Protein AF-F9USI5-F1 (afdb_monomer_lite)

Organism: Lactiplantibacillus plantarum (strain ATCC BAA-793 / NCIMB 8826 / WCFS1) (NCBI:txid220668)

Secondary structure (DSSP, 8-state):
--------------------------------------------SPPPPEETTEEEEE---S-S-SS----SSEEEEEE---------PPPSSS-------TTSTT---BTTB--EEEEE-SSS---EEEEE-PPPPB-TTS-B-TT-EEEEPPPPEEESSSS---EEE--EEEE-S-----EEEEEE-TT---EEEEE-

Structure (mmCIF, N/CA/C/O backbone):
data_AF-F9USI5-F1
#
_entry.id   AF-F9USI5-F1
#
loop_
_atom_site.group_PDB
_atom_site.id
_atom_site.type_symbol
_atom_site.label_atom_id
_atom_site.label_alt_id
_atom_site.label_comp_id
_atom_site.label_asym_id
_atom_site.label_entity_id
_atom_site.label_seq_id
_atom_site.pdbx_PDB_ins_code
_atom_site.Cartn_x
_atom_site.Cartn_y
_atom_site.Cartn_z
_atom_site.occupancy
_atom_site.B_iso_or_equiv
_atom_site.auth_seq_id
_atom_site.auth_comp_id
_atom_site.auth_asym_id
_atom_site.auth_atom_id
_atom_site.pdbx_PDB_model_num
ATOM 1 N N . MET A 1 1 ? 17.186 43.233 -92.267 1.00 34.62 1 MET A N 1
ATOM 2 C CA . MET A 1 1 ? 16.646 43.136 -93.642 1.00 34.62 1 MET A CA 1
ATOM 3 C C . MET A 1 1 ? 16.382 41.671 -93.957 1.00 34.62 1 MET A C 1
ATOM 5 O O . MET A 1 1 ? 17.350 40.937 -93.886 1.00 34.62 1 MET A O 1
ATOM 9 N N . LYS A 1 2 ? 15.120 41.330 -94.305 1.00 33.62 2 LYS A N 1
ATOM 10 C CA . LYS A 1 2 ? 14.626 40.151 -95.072 1.00 33.62 2 LYS A CA 1
ATOM 11 C C . LYS A 1 2 ? 15.012 38.738 -94.572 1.00 33.62 2 LYS A C 1
ATOM 13 O O . LYS A 1 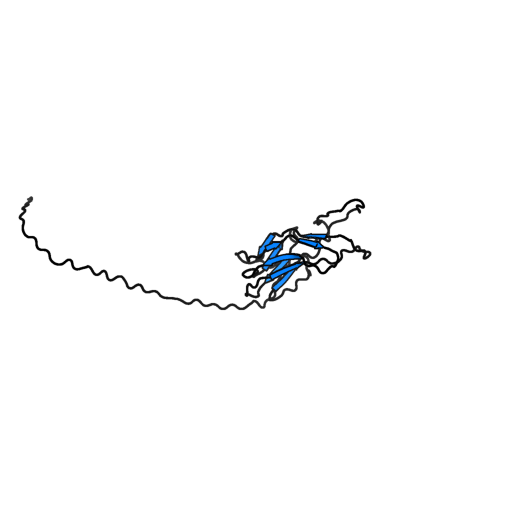2 ? 16.153 38.501 -94.235 1.00 33.62 2 LYS A O 1
ATOM 18 N N . SER A 1 3 ? 14.181 37.698 -94.580 1.00 32.19 3 SER A N 1
ATOM 19 C CA . SER A 1 3 ? 12.755 37.474 -94.857 1.00 32.19 3 SER A CA 1
ATOM 20 C C . SER A 1 3 ? 12.509 35.958 -94.733 1.00 32.19 3 SER A C 1
ATOM 22 O O . SER A 1 3 ? 13.324 35.190 -95.222 1.00 32.19 3 SER A O 1
ATOM 24 N N . MET A 1 4 ? 11.378 35.585 -94.130 1.00 35.41 4 MET A N 1
ATOM 25 C CA . MET A 1 4 ? 10.443 34.496 -94.482 1.00 35.41 4 MET A CA 1
ATOM 26 C C . MET A 1 4 ? 10.918 33.098 -94.953 1.00 35.41 4 MET A C 1
ATOM 28 O O . MET A 1 4 ? 11.565 32.952 -95.980 1.00 35.41 4 MET A O 1
ATOM 32 N N . LEU A 1 5 ? 10.383 32.099 -94.230 1.00 42.34 5 LEU A N 1
ATOM 33 C CA . LEU A 1 5 ? 9.622 30.907 -94.666 1.00 42.34 5 LEU A CA 1
ATOM 34 C C . LEU A 1 5 ? 10.094 30.055 -95.862 1.00 42.34 5 LEU A C 1
ATOM 36 O O . LEU A 1 5 ? 10.169 30.516 -96.994 1.00 42.34 5 LEU A O 1
ATOM 40 N N . GLY A 1 6 ? 10.122 28.738 -95.628 1.00 36.31 6 GLY A N 1
ATOM 41 C CA . GLY A 1 6 ? 9.972 27.716 -96.666 1.00 36.31 6 GLY A CA 1
ATOM 42 C C . GLY A 1 6 ? 9.696 26.334 -96.067 1.00 36.31 6 GLY A C 1
ATOM 43 O O . GLY A 1 6 ? 10.607 25.691 -95.561 1.00 36.31 6 GLY A O 1
ATOM 44 N N . HIS A 1 7 ? 8.436 25.891 -96.108 1.00 44.31 7 HIS A N 1
ATOM 45 C CA . HIS A 1 7 ? 8.031 24.502 -95.861 1.00 44.31 7 HIS A CA 1
ATOM 46 C C . HIS A 1 7 ? 8.253 23.685 -97.140 1.00 44.31 7 HIS A C 1
ATOM 48 O O . HIS A 1 7 ? 7.848 24.160 -98.200 1.00 44.31 7 HIS A O 1
ATOM 54 N N . LEU A 1 8 ? 8.752 22.445 -97.054 1.00 36.50 8 LEU A N 1
ATOM 55 C CA . LEU A 1 8 ? 8.296 21.390 -97.966 1.00 36.50 8 LEU A CA 1
ATOM 56 C C . LEU A 1 8 ? 8.497 19.982 -97.393 1.00 36.50 8 LEU A C 1
ATOM 58 O O . LEU A 1 8 ? 9.581 19.581 -96.981 1.00 36.50 8 LEU A O 1
ATOM 62 N N . LEU A 1 9 ? 7.379 19.270 -97.403 1.00 37.66 9 LEU A N 1
ATOM 63 C CA . LEU A 1 9 ? 7.130 17.871 -97.102 1.00 37.66 9 LEU A CA 1
ATOM 64 C C . LEU A 1 9 ? 7.663 16.978 -98.238 1.00 37.66 9 LEU A C 1
ATOM 66 O O . LEU A 1 9 ? 7.320 17.224 -99.392 1.00 37.66 9 LEU A O 1
ATOM 70 N N . MET A 1 10 ? 8.388 15.895 -97.936 1.00 38.91 10 MET A N 1
ATOM 71 C CA . MET A 1 10 ? 8.369 14.704 -98.796 1.00 38.91 10 MET A CA 1
ATOM 72 C C . MET A 1 10 ? 8.685 13.429 -98.004 1.00 38.91 10 MET A C 1
ATOM 74 O O . MET A 1 10 ? 9.600 13.380 -97.189 1.00 38.91 10 MET A O 1
ATOM 78 N N . ALA A 1 11 ? 7.834 12.432 -98.220 1.00 43.50 11 ALA A N 1
ATOM 79 C CA . ALA A 1 11 ? 7.718 11.184 -97.486 1.00 43.50 11 ALA A CA 1
ATOM 80 C C . ALA A 1 11 ? 8.726 10.111 -97.932 1.00 43.50 11 ALA A C 1
ATOM 82 O O . ALA A 1 11 ? 9.149 10.097 -99.085 1.00 43.50 11 ALA A O 1
ATOM 83 N N . GLY A 1 12 ? 8.966 9.131 -97.052 1.00 39.25 12 GLY A N 1
ATOM 84 C CA . GLY A 1 12 ? 9.282 7.762 -97.471 1.00 39.25 12 GLY A CA 1
ATOM 85 C C . GLY A 1 12 ? 10.363 7.053 -96.660 1.00 39.25 12 GLY A C 1
ATOM 86 O O . GLY A 1 12 ? 11.543 7.234 -96.921 1.00 39.25 12 GLY A O 1
ATOM 87 N N . THR A 1 13 ? 9.952 6.179 -95.736 1.00 42.62 13 THR A N 1
ATOM 88 C CA . THR A 1 13 ? 10.194 4.714 -95.730 1.00 42.62 13 THR A CA 1
ATOM 89 C C . THR A 1 13 ? 10.198 4.144 -94.307 1.00 42.62 13 THR A C 1
ATOM 91 O O . THR A 1 13 ? 10.878 4.612 -93.402 1.00 42.62 13 THR A O 1
ATOM 94 N N . LEU A 1 14 ? 9.356 3.129 -94.133 1.00 51.47 14 LEU A N 1
ATOM 95 C CA . LEU A 1 14 ? 9.155 2.308 -92.948 1.00 51.47 14 LEU A CA 1
ATOM 96 C C . LEU A 1 14 ? 10.248 1.232 -92.893 1.00 51.47 14 LEU A C 1
ATOM 98 O O . LEU A 1 14 ? 10.352 0.479 -93.855 1.00 51.47 14 LEU A O 1
ATOM 102 N N . LEU A 1 15 ? 10.984 1.096 -91.783 1.00 41.09 15 LEU A N 1
ATOM 103 C CA . LEU A 1 15 ? 11.645 -0.162 -91.406 1.00 41.09 15 LEU A CA 1
ATOM 104 C C . LEU A 1 15 ? 11.859 -0.243 -89.884 1.00 41.09 15 LEU A C 1
ATOM 106 O O . LEU A 1 15 ? 12.638 0.499 -89.292 1.00 41.09 15 LEU A O 1
ATOM 110 N N . LEU A 1 16 ? 11.125 -1.178 -89.278 1.00 52.78 16 LEU A N 1
ATOM 111 C CA . LEU A 1 16 ? 11.317 -1.720 -87.935 1.00 52.78 16 LEU A CA 1
ATOM 112 C C . LEU A 1 16 ? 12.740 -2.277 -87.781 1.00 52.78 16 LEU A C 1
ATOM 114 O O . LEU A 1 16 ? 13.091 -3.204 -88.505 1.00 52.78 16 LEU A O 1
ATOM 118 N N . ALA A 1 17 ? 13.494 -1.818 -86.780 1.00 42.56 17 ALA A N 1
ATOM 119 C CA . ALA A 1 17 ? 14.473 -2.649 -86.075 1.00 42.56 17 ALA A CA 1
ATOM 120 C C . ALA A 1 17 ? 14.963 -1.959 -84.794 1.00 42.56 17 ALA A C 1
ATOM 122 O O . ALA A 1 17 ? 15.550 -0.883 -84.843 1.00 42.56 17 ALA A O 1
ATOM 123 N N . GLY A 1 18 ? 14.779 -2.636 -83.658 1.00 44.41 18 GLY A N 1
ATOM 124 C CA . GLY A 1 18 ? 15.597 -2.422 -82.466 1.00 44.41 18 GLY A CA 1
ATOM 125 C C . GLY A 1 18 ? 15.001 -1.515 -81.397 1.00 44.41 18 GLY A C 1
ATOM 126 O O . GLY A 1 18 ? 15.583 -0.488 -81.068 1.00 44.41 18 GLY A O 1
ATOM 127 N N . SER A 1 19 ? 13.902 -1.931 -80.763 1.00 46.62 19 SER A N 1
ATOM 128 C CA . SER A 1 19 ? 13.676 -1.553 -79.367 1.00 46.62 19 SER A CA 1
ATOM 129 C C . SER A 1 19 ? 14.787 -2.195 -78.530 1.00 46.62 19 SER A C 1
ATOM 131 O O . SER A 1 19 ? 14.679 -3.360 -78.141 1.00 46.62 19 SER A O 1
ATOM 133 N N . THR A 1 20 ? 15.891 -1.488 -78.294 1.00 50.66 20 THR A N 1
ATOM 134 C CA . THR A 1 20 ? 16.809 -1.898 -77.233 1.00 50.66 20 THR A CA 1
ATOM 135 C C . THR A 1 20 ? 16.046 -1.752 -75.916 1.00 50.66 20 THR A C 1
ATOM 137 O O . THR A 1 20 ? 15.510 -0.674 -75.642 1.00 50.66 20 THR A O 1
ATOM 140 N N . PRO A 1 21 ? 15.914 -2.809 -75.096 1.00 56.03 21 PRO A N 1
ATOM 141 C CA . PRO A 1 21 ? 15.398 -2.611 -73.757 1.00 56.03 21 PRO A CA 1
ATOM 142 C C . PRO A 1 21 ? 16.384 -1.686 -73.043 1.00 56.03 21 PRO A C 1
ATOM 144 O O . PRO A 1 21 ? 17.573 -1.992 -72.942 1.00 56.03 21 PRO A O 1
ATOM 147 N N . ILE A 1 22 ? 15.901 -0.539 -72.566 1.00 55.81 22 ILE A N 1
ATOM 148 C CA . ILE A 1 22 ? 16.617 0.225 -71.549 1.00 55.81 22 ILE A CA 1
ATOM 149 C C . ILE A 1 22 ? 16.668 -0.704 -70.338 1.00 55.81 22 ILE A C 1
ATOM 151 O O . ILE A 1 22 ? 15.675 -0.871 -69.631 1.00 55.81 22 ILE A O 1
ATOM 155 N N . VAL A 1 23 ? 17.803 -1.369 -70.132 1.00 57.94 23 VAL A N 1
ATOM 156 C CA . VAL A 1 23 ? 18.069 -2.075 -68.883 1.00 57.94 23 VAL A CA 1
ATOM 157 C C . VAL A 1 23 ? 18.266 -0.987 -67.836 1.00 57.94 23 VAL A C 1
ATOM 159 O O . VAL A 1 23 ? 19.353 -0.433 -67.681 1.00 57.94 23 VAL A O 1
ATOM 162 N N . ALA A 1 24 ? 17.183 -0.623 -67.154 1.00 56.47 24 ALA A N 1
ATOM 163 C CA . ALA A 1 24 ? 17.278 0.080 -65.892 1.00 56.47 24 ALA A CA 1
ATOM 164 C C . ALA A 1 24 ? 18.001 -0.868 -64.927 1.00 56.47 24 ALA A C 1
ATOM 166 O O . ALA A 1 24 ? 17.414 -1.829 -64.435 1.00 56.47 24 ALA A O 1
ATOM 167 N N . ASN A 1 25 ? 19.297 -0.643 -64.706 1.00 59.53 25 ASN A N 1
ATOM 168 C CA . ASN A 1 25 ? 19.999 -1.267 -63.593 1.00 59.53 25 ASN A CA 1
ATOM 169 C C . ASN A 1 25 ? 19.352 -0.704 -62.327 1.00 59.53 25 ASN A C 1
ATOM 171 O O . ASN A 1 25 ? 19.609 0.442 -61.957 1.00 59.53 25 ASN A O 1
ATOM 175 N N . ALA A 1 26 ? 18.439 -1.464 -61.722 1.00 60.41 26 ALA A N 1
ATOM 176 C CA . ALA A 1 26 ? 17.923 -1.137 -60.405 1.00 60.41 26 ALA A CA 1
ATOM 177 C C . ALA A 1 26 ? 19.129 -0.963 -59.473 1.00 60.41 26 ALA A C 1
ATOM 179 O O . ALA A 1 26 ? 20.005 -1.829 -59.432 1.00 60.41 26 ALA A O 1
ATOM 180 N N . ALA A 1 27 ? 19.199 0.180 -58.785 1.00 64.38 27 ALA A N 1
ATOM 181 C CA . ALA A 1 27 ? 20.202 0.416 -57.759 1.00 64.38 27 ALA A CA 1
ATOM 182 C C . ALA A 1 27 ? 20.180 -0.772 -56.788 1.00 64.38 27 ALA A C 1
ATOM 184 O O . ALA A 1 27 ? 19.118 -1.166 -56.309 1.00 64.38 27 ALA A O 1
ATOM 185 N N . GLU A 1 28 ? 21.340 -1.386 -56.572 1.00 70.25 28 GLU A N 1
ATOM 186 C CA . GLU A 1 28 ? 21.482 -2.549 -55.705 1.00 70.25 28 GLU A CA 1
ATOM 187 C C . GLU A 1 28 ? 20.932 -2.199 -54.311 1.00 70.25 28 GLU A C 1
ATOM 189 O O . GLU A 1 28 ? 21.456 -1.315 -53.631 1.00 70.25 28 GLU A O 1
ATOM 194 N N . ASN A 1 29 ? 19.844 -2.853 -53.891 1.00 71.06 29 ASN A N 1
ATOM 195 C CA . ASN A 1 29 ? 19.296 -2.654 -52.553 1.00 71.06 29 ASN A CA 1
ATOM 196 C C . ASN A 1 29 ? 20.262 -3.275 -51.543 1.00 71.06 29 ASN A C 1
ATOM 198 O O . ASN A 1 29 ? 20.338 -4.496 -51.410 1.00 71.06 29 ASN A O 1
ATOM 202 N N . ARG A 1 30 ? 21.005 -2.429 -50.827 1.00 78.44 30 ARG A N 1
ATOM 203 C CA . ARG A 1 30 ? 21.897 -2.846 -49.743 1.00 78.44 30 ARG A CA 1
ATOM 204 C C . ARG A 1 30 ? 21.196 -2.610 -48.413 1.00 78.44 30 ARG A C 1
ATOM 206 O O . ARG A 1 30 ? 20.855 -1.478 -48.085 1.00 78.44 30 ARG A O 1
ATOM 213 N N . SER A 1 31 ? 21.004 -3.673 -47.643 1.00 80.50 31 SER A N 1
ATOM 214 C CA . SER A 1 31 ? 20.592 -3.590 -46.243 1.00 80.50 31 SER A CA 1
ATOM 215 C C . SER A 1 31 ? 21.793 -3.839 -45.335 1.00 80.50 31 SER A C 1
ATOM 217 O O . SER A 1 31 ? 22.639 -4.681 -45.633 1.00 80.50 31 SER A O 1
ATOM 219 N N . GLY A 1 32 ? 21.854 -3.119 -44.220 1.00 83.94 32 GLY A N 1
ATOM 220 C CA . GLY A 1 32 ? 22.763 -3.395 -43.112 1.00 83.94 32 GLY A CA 1
ATOM 221 C C . GLY A 1 32 ? 21.959 -3.578 -41.831 1.00 83.94 32 GLY A C 1
ATOM 222 O O . GLY A 1 32 ? 20.904 -2.966 -41.672 1.00 83.94 32 GLY A O 1
ATOM 223 N N . ASN A 1 33 ? 22.461 -4.411 -40.925 1.00 85.12 33 ASN A N 1
ATOM 224 C CA . ASN A 1 33 ? 21.908 -4.586 -39.589 1.00 85.12 33 ASN A CA 1
ATOM 225 C C . ASN A 1 33 ? 22.909 -4.036 -38.574 1.00 85.12 33 ASN A C 1
ATOM 227 O O . ASN A 1 33 ? 24.108 -4.287 -38.683 1.00 85.12 33 ASN A O 1
ATOM 231 N N . THR A 1 34 ? 22.400 -3.310 -37.585 1.00 88.44 34 THR A N 1
ATOM 232 C CA . THR A 1 34 ? 23.169 -2.880 -36.419 1.00 88.44 34 THR A CA 1
ATOM 233 C C . THR A 1 34 ? 22.597 -3.589 -35.207 1.00 88.44 34 THR A C 1
ATOM 235 O O . THR A 1 34 ? 21.419 -3.420 -34.895 1.00 88.44 34 THR A O 1
ATOM 238 N N . ASP A 1 35 ? 23.432 -4.355 -34.515 1.00 91.81 35 ASP A N 1
ATOM 239 C CA . ASP A 1 35 ? 23.057 -4.957 -33.242 1.00 91.81 35 ASP A CA 1
ATOM 240 C C . ASP A 1 35 ? 23.215 -3.922 -32.128 1.00 91.81 35 ASP A C 1
ATOM 242 O O . ASP A 1 35 ? 24.303 -3.387 -31.908 1.00 91.81 35 ASP A O 1
ATOM 246 N N . ILE A 1 36 ? 22.135 -3.666 -31.394 1.00 87.06 36 ILE A N 1
ATOM 247 C CA . ILE A 1 36 ? 22.168 -2.869 -30.167 1.00 87.06 36 ILE A CA 1
ATOM 248 C C . ILE A 1 36 ? 22.085 -3.844 -28.997 1.00 87.06 36 ILE A C 1
ATOM 250 O O . ILE A 1 36 ? 21.150 -4.640 -28.912 1.00 87.06 36 ILE A O 1
ATOM 254 N N . LYS A 1 37 ? 23.073 -3.796 -28.102 1.00 94.56 37 LYS A N 1
ATOM 255 C CA . LYS A 1 37 ? 23.127 -4.635 -26.901 1.00 94.56 37 LYS A CA 1
ATOM 256 C C . LYS A 1 37 ? 23.299 -3.755 -25.674 1.00 94.56 37 LYS A C 1
ATOM 258 O O . LYS A 1 37 ? 24.146 -2.867 -25.666 1.00 94.56 37 LYS A O 1
ATOM 263 N N . ALA A 1 38 ? 22.507 -4.038 -24.650 1.00 91.19 38 ALA A N 1
ATOM 264 C CA . ALA A 1 38 ? 22.639 -3.472 -23.319 1.00 91.19 38 ALA A CA 1
ATOM 265 C C . ALA A 1 38 ? 22.393 -4.585 -22.296 1.00 91.19 38 ALA A C 1
ATOM 267 O O . ALA A 1 38 ? 21.583 -5.482 -22.537 1.00 91.19 38 ALA A O 1
ATOM 268 N N . GLU A 1 39 ? 23.102 -4.523 -21.176 1.00 93.00 39 GLU A N 1
ATOM 269 C CA . GLU A 1 39 ? 22.937 -5.427 -20.043 1.00 93.00 39 GLU A CA 1
ATOM 270 C C . GLU A 1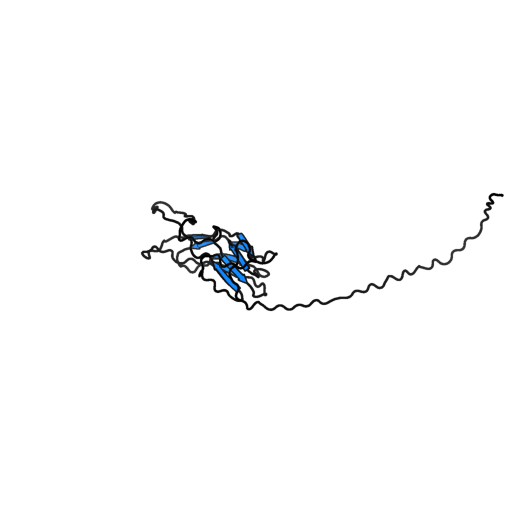 39 ? 22.589 -4.596 -18.812 1.00 93.00 39 GLU A C 1
ATOM 272 O O . GLU A 1 39 ? 23.173 -3.536 -18.582 1.00 93.00 39 GLU A O 1
ATOM 277 N N . PHE A 1 40 ? 21.619 -5.077 -18.042 1.00 86.94 40 PHE A N 1
ATOM 278 C CA . PHE A 1 40 ? 21.134 -4.416 -16.840 1.00 86.94 40 PHE A CA 1
ATOM 279 C C . PHE A 1 40 ? 21.212 -5.395 -15.677 1.00 86.94 40 PHE A C 1
ATOM 281 O O . PHE A 1 40 ? 20.811 -6.553 -15.797 1.00 86.94 40 PHE A O 1
ATOM 288 N N . THR A 1 41 ? 21.703 -4.919 -14.541 1.00 87.75 41 THR A N 1
ATOM 289 C CA . THR A 1 41 ? 21.674 -5.641 -13.270 1.00 87.75 41 THR A CA 1
ATOM 290 C C . THR A 1 41 ? 20.629 -5.015 -12.354 1.00 87.75 41 THR A C 1
ATOM 292 O O . THR A 1 41 ? 20.270 -3.845 -12.504 1.00 87.75 41 THR A O 1
ATOM 295 N N . LYS A 1 42 ? 20.113 -5.799 -11.403 1.00 83.62 42 LYS A N 1
ATOM 296 C CA . LYS A 1 42 ? 19.177 -5.277 -10.405 1.00 83.62 42 LYS A CA 1
ATOM 297 C C . LYS A 1 42 ? 19.830 -4.207 -9.528 1.00 83.62 42 LYS A C 1
ATOM 299 O O . LYS A 1 42 ? 21.045 -4.226 -9.314 1.00 83.62 42 LYS A O 1
ATOM 304 N N . SER A 1 43 ? 19.008 -3.325 -8.966 1.00 78.94 43 SER A N 1
ATOM 305 C CA . SER A 1 43 ? 19.473 -2.368 -7.962 1.00 78.94 43 SER A CA 1
ATOM 306 C C . SER A 1 43 ? 19.903 -3.095 -6.684 1.00 78.94 43 SER A C 1
ATOM 308 O O . SER A 1 43 ? 19.273 -4.063 -6.269 1.00 78.94 43 SER A O 1
ATOM 310 N N . THR A 1 44 ? 20.972 -2.620 -6.046 1.00 80.00 44 THR A N 1
ATOM 311 C CA . THR A 1 44 ? 21.378 -3.046 -4.692 1.00 80.00 44 THR A CA 1
ATOM 312 C C . THR A 1 44 ? 21.063 -1.992 -3.636 1.00 80.00 44 THR A C 1
ATOM 314 O O . THR A 1 44 ? 21.319 -2.211 -2.454 1.00 80.00 44 THR A O 1
ATOM 317 N N . SER A 1 45 ? 20.562 -0.833 -4.061 1.00 75.94 45 SER A N 1
ATOM 318 C CA . SER A 1 45 ? 20.197 0.252 -3.165 1.00 75.94 45 SER A CA 1
ATOM 319 C C . SER A 1 45 ? 18.858 -0.035 -2.507 1.00 75.94 45 SER A C 1
ATOM 321 O O . SER A 1 45 ? 17.914 -0.516 -3.130 1.00 75.94 45 SER A O 1
ATOM 323 N N . THR A 1 46 ? 18.792 0.323 -1.239 1.00 79.12 46 THR A N 1
ATOM 324 C CA . THR A 1 46 ? 17.582 0.397 -0.433 1.00 79.12 46 THR A CA 1
ATOM 325 C C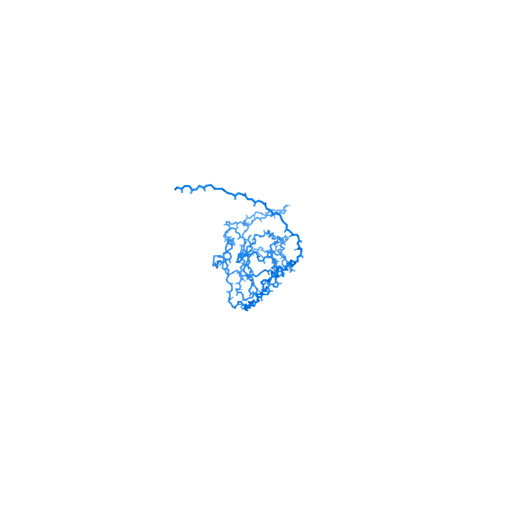 . THR A 1 46 ? 16.585 1.385 -1.055 1.00 79.12 46 THR A C 1
ATOM 327 O O . THR A 1 46 ? 16.960 2.521 -1.345 1.00 79.12 46 THR A O 1
ATOM 330 N N . VAL A 1 47 ? 15.332 0.965 -1.266 1.00 85.06 47 VAL A N 1
ATOM 331 C CA . VAL A 1 47 ? 14.272 1.829 -1.819 1.00 85.06 47 VAL A CA 1
ATOM 332 C C . VAL A 1 47 ? 13.456 2.449 -0.693 1.00 85.06 47 VAL A C 1
ATOM 334 O O . VAL A 1 47 ? 12.813 1.736 0.074 1.00 85.06 47 VAL A O 1
ATOM 337 N N . THR A 1 48 ? 13.496 3.773 -0.586 1.00 85.88 48 THR A N 1
ATOM 338 C CA . THR A 1 48 ? 12.737 4.538 0.411 1.00 85.88 48 THR A CA 1
ATOM 339 C C . THR A 1 48 ? 11.308 4.813 -0.062 1.00 85.88 48 THR A C 1
ATOM 341 O O . THR A 1 48 ? 11.075 4.785 -1.274 1.00 85.88 48 THR A O 1
ATOM 344 N N . PRO A 1 49 ? 10.383 5.138 0.861 1.00 88.62 49 PRO A N 1
ATOM 345 C CA . PRO A 1 49 ? 9.074 5.673 0.500 1.00 88.62 49 PRO A CA 1
ATOM 346 C C . PRO A 1 49 ? 9.153 6.866 -0.459 1.00 88.62 49 PRO A C 1
ATOM 348 O O . PRO A 1 49 ? 10.163 7.585 -0.517 1.00 88.62 49 PRO A O 1
ATOM 351 N N . VAL A 1 50 ? 8.074 7.071 -1.206 1.00 90.38 50 VAL A N 1
ATOM 352 C CA . VAL A 1 50 ? 7.935 8.141 -2.204 1.00 90.38 50 VAL A CA 1
ATOM 353 C C . VAL A 1 50 ? 6.813 9.097 -1.816 1.00 90.38 50 VAL A C 1
ATOM 355 O O . VAL A 1 50 ? 6.217 8.961 -0.759 1.00 90.38 50 VAL A O 1
ATOM 358 N N . ASP A 1 51 ? 6.562 10.116 -2.629 1.00 91.50 51 ASP A N 1
ATOM 359 C CA . ASP A 1 51 ? 5.365 10.945 -2.556 1.00 91.50 51 ASP A CA 1
ATOM 360 C C . ASP A 1 51 ? 4.195 10.194 -3.236 1.00 91.50 51 ASP A C 1
ATOM 362 O O . ASP A 1 51 ? 4.235 9.957 -4.444 1.00 91.50 51 ASP A O 1
ATOM 366 N N . PRO A 1 52 ? 3.117 9.830 -2.519 1.00 92.00 52 PRO A N 1
ATOM 367 C CA . PRO A 1 52 ? 1.953 9.155 -3.098 1.00 92.00 52 PRO A CA 1
ATOM 368 C C . PRO A 1 52 ? 1.208 9.907 -4.210 1.00 92.00 52 PRO A C 1
ATOM 370 O O . PRO A 1 52 ? 0.367 9.321 -4.893 1.00 92.00 52 PRO A O 1
ATOM 373 N N . SER A 1 53 ? 1.439 11.209 -4.388 1.00 92.12 53 SER A N 1
ATOM 374 C CA . SER A 1 53 ? 0.962 11.981 -5.543 1.00 92.12 53 SER A CA 1
ATOM 375 C C . SER A 1 53 ? 1.962 12.023 -6.693 1.00 92.12 53 SER A C 1
ATOM 377 O O . SER A 1 53 ? 1.555 12.276 -7.827 1.00 92.12 53 SER A O 1
ATOM 379 N N . ASN A 1 54 ? 3.235 11.747 -6.415 1.00 93.62 54 ASN A N 1
ATOM 380 C CA . ASN A 1 54 ? 4.311 11.694 -7.390 1.00 93.62 54 ASN A CA 1
ATOM 381 C C . ASN A 1 54 ? 5.353 10.615 -7.020 1.00 93.62 54 ASN A C 1
ATOM 383 O O . ASN A 1 54 ? 6.381 10.931 -6.413 1.00 93.62 54 ASN A O 1
ATOM 387 N N . PRO A 1 55 ? 5.126 9.349 -7.418 1.00 94.00 55 PRO A N 1
ATOM 388 C CA . PRO A 1 55 ? 5.976 8.228 -7.017 1.00 94.00 55 PRO A CA 1
ATOM 389 C C . PRO A 1 55 ? 7.418 8.257 -7.553 1.00 94.00 55 PRO A C 1
ATOM 391 O O . PRO A 1 55 ? 8.199 7.361 -7.242 1.00 94.00 55 PRO A O 1
ATOM 394 N N . ASP A 1 56 ? 7.782 9.250 -8.369 1.00 94.44 56 ASP A N 1
ATOM 395 C CA . ASP A 1 56 ? 9.162 9.489 -8.807 1.00 94.44 56 ASP A CA 1
ATOM 396 C C . ASP A 1 56 ? 9.985 10.294 -7.787 1.00 94.44 56 ASP A C 1
ATOM 398 O O . ASP A 1 56 ? 11.208 10.399 -7.909 1.00 94.44 56 ASP A O 1
ATOM 402 N N . VAL A 1 57 ? 9.329 10.884 -6.785 1.00 92.25 57 VAL A N 1
ATOM 403 C CA . VAL A 1 57 ? 9.960 11.748 -5.787 1.00 92.25 57 VAL A CA 1
ATOM 404 C C . VAL A 1 57 ? 10.018 11.011 -4.452 1.00 92.25 57 VAL A C 1
ATOM 406 O O . VAL A 1 57 ? 8.968 10.717 -3.888 1.00 92.25 57 VAL A O 1
ATOM 409 N N . PRO A 1 58 ? 11.215 10.720 -3.910 1.00 88.88 58 PRO A N 1
ATOM 410 C CA . PRO A 1 58 ? 11.346 10.210 -2.551 1.00 88.88 58 PRO A CA 1
ATOM 411 C C . PRO A 1 58 ? 10.712 11.171 -1.547 1.00 88.88 58 PRO A C 1
ATOM 413 O O . PRO A 1 58 ? 10.905 12.384 -1.648 1.00 88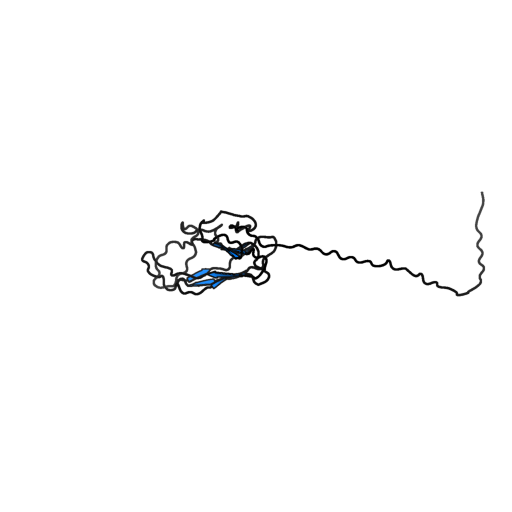.88 58 PRO A O 1
ATOM 416 N N . SER A 1 59 ? 10.021 10.633 -0.548 1.00 85.38 59 SER A N 1
ATOM 417 C CA . SER A 1 59 ? 9.461 11.434 0.533 1.00 85.38 59 SER A CA 1
ATOM 418 C C . SER A 1 59 ? 9.699 10.776 1.881 1.00 85.38 59 SER A C 1
ATOM 420 O O . SER A 1 59 ? 9.693 9.555 2.026 1.00 85.38 59 SER A O 1
ATOM 422 N N . THR A 1 60 ? 9.929 11.614 2.885 1.00 74.81 60 THR A N 1
ATOM 423 C CA . THR A 1 60 ? 9.895 11.220 4.297 1.00 74.81 60 THR A CA 1
ATOM 424 C C . THR A 1 60 ? 8.593 11.652 4.966 1.00 74.81 60 THR A C 1
ATOM 426 O O . THR A 1 60 ? 8.434 11.446 6.168 1.00 74.81 60 THR A O 1
ATOM 429 N N . ASP A 1 61 ? 7.688 12.281 4.211 1.00 68.12 61 ASP A N 1
ATOM 430 C CA . ASP A 1 61 ? 6.413 12.766 4.714 1.00 68.12 61 ASP A CA 1
ATOM 431 C C . ASP A 1 61 ? 5.490 11.568 4.941 1.00 68.12 61 ASP A C 1
ATOM 433 O O . ASP A 1 61 ? 5.022 10.918 4.008 1.00 68.12 61 ASP A O 1
ATOM 437 N N . GLY A 1 62 ? 5.259 11.247 6.208 1.00 62.84 62 GLY A N 1
ATOM 438 C CA . GLY A 1 62 ? 4.506 10.076 6.631 1.00 62.84 62 GLY A CA 1
ATOM 439 C C . GLY A 1 62 ? 4.547 9.912 8.146 1.00 62.84 62 GLY A C 1
ATOM 440 O O . GLY A 1 62 ? 5.117 10.732 8.864 1.00 62.84 62 GLY A O 1
ATOM 441 N N . ASP A 1 63 ? 3.933 8.845 8.646 1.00 56.81 63 ASP A N 1
ATOM 442 C CA . ASP A 1 63 ? 3.820 8.571 10.085 1.00 56.81 63 ASP A CA 1
ATOM 443 C C . ASP A 1 63 ? 5.102 8.052 10.748 1.00 56.81 63 ASP A C 1
ATOM 445 O O . ASP A 1 63 ? 5.164 8.003 11.979 1.00 56.81 63 ASP A O 1
ATOM 449 N N . GLY A 1 64 ? 6.125 7.720 9.956 1.00 55.16 64 GLY A N 1
ATOM 450 C CA . GLY A 1 64 ? 7.385 7.160 10.426 1.00 55.16 64 GLY A CA 1
ATOM 451 C C . GLY A 1 64 ? 7.209 5.792 11.099 1.00 55.16 64 GLY A C 1
ATOM 452 O O . GLY A 1 64 ? 6.278 5.536 11.869 1.00 55.16 64 GLY A O 1
ATOM 453 N N . ASP A 1 65 ? 8.167 4.894 10.870 1.00 59.31 65 ASP A N 1
ATOM 454 C CA . ASP A 1 65 ? 8.242 3.632 11.619 1.00 59.31 65 ASP A CA 1
ATOM 455 C C . ASP A 1 65 ? 6.964 2.771 11.471 1.00 59.31 65 ASP A C 1
ATOM 457 O O . ASP A 1 65 ? 6.340 2.341 12.444 1.00 59.31 65 ASP A O 1
ATOM 461 N N . ASN A 1 66 ? 6.527 2.584 10.224 1.00 61.91 66 ASN A N 1
ATOM 462 C CA . ASN A 1 66 ? 5.311 1.867 9.833 1.00 61.91 66 ASN A CA 1
ATOM 463 C C . ASN A 1 66 ? 5.595 0.507 9.162 1.00 61.91 66 ASN A C 1
ATOM 465 O O . ASN A 1 66 ? 4.810 0.007 8.363 1.00 61.91 66 ASN A O 1
ATOM 469 N N . GLY A 1 67 ? 6.710 -0.136 9.529 1.00 52.75 67 GLY A N 1
ATOM 470 C CA . GLY A 1 67 ? 6.963 -1.556 9.229 1.00 52.75 67 GLY A CA 1
ATOM 471 C C . GLY A 1 67 ? 7.561 -1.859 7.853 1.00 52.75 67 GLY A C 1
ATOM 472 O O . GLY A 1 67 ? 7.770 -3.022 7.511 1.00 52.75 67 GLY A O 1
ATOM 473 N N . ALA A 1 68 ? 7.898 -0.831 7.088 1.00 53.78 68 ALA A N 1
ATOM 474 C CA . ALA A 1 68 ? 8.604 -0.943 5.832 1.00 53.78 68 ALA A CA 1
ATOM 475 C C . ALA A 1 68 ? 10.125 -0.911 6.017 1.00 53.78 68 ALA A C 1
ATOM 477 O O . ALA A 1 68 ? 10.749 0.148 6.086 1.00 53.78 68 ALA A O 1
ATOM 478 N N . ALA A 1 69 ? 10.749 -2.085 6.086 1.00 56.97 69 ALA A N 1
ATOM 479 C CA . ALA A 1 69 ? 12.187 -2.168 5.889 1.00 56.97 69 ALA A CA 1
ATOM 480 C C . ALA A 1 69 ? 12.440 -2.001 4.393 1.00 56.97 69 ALA A C 1
ATOM 482 O O . ALA A 1 69 ? 12.066 -2.861 3.597 1.00 56.97 69 ALA A O 1
ATOM 483 N N . ALA A 1 70 ? 13.043 -0.882 4.012 1.00 57.03 70 ALA A N 1
ATOM 484 C CA . ALA A 1 70 ? 13.426 -0.639 2.640 1.00 57.03 70 ALA A CA 1
ATOM 485 C C . ALA A 1 70 ? 14.298 -1.810 2.140 1.00 57.03 70 ALA A C 1
ATOM 487 O O . ALA A 1 70 ? 15.418 -2.035 2.603 1.00 57.03 70 ALA A O 1
ATOM 488 N N . GLY A 1 71 ? 13.725 -2.638 1.269 1.00 57.78 71 GLY A N 1
ATOM 489 C CA . GLY A 1 71 ? 14.358 -3.856 0.786 1.00 57.78 71 GLY A CA 1
ATOM 490 C C . GLY A 1 71 ? 14.898 -3.679 -0.623 1.00 57.78 71 GLY A C 1
ATOM 491 O O . GLY A 1 71 ? 14.490 -2.790 -1.365 1.00 57.78 71 GLY A O 1
ATOM 492 N N . GLY A 1 72 ? 15.883 -4.505 -0.965 1.00 67.31 72 GLY A N 1
ATOM 493 C CA . GLY A 1 72 ? 16.615 -4.413 -2.230 1.00 67.31 72 GLY A CA 1
ATOM 494 C C . GLY A 1 72 ? 16.066 -5.283 -3.363 1.00 67.31 72 GLY A C 1
ATOM 495 O O . GLY A 1 72 ? 16.742 -5.399 -4.372 1.00 67.31 72 GLY A O 1
ATOM 496 N N . ASP A 1 73 ? 14.909 -5.939 -3.202 1.00 87.88 73 ASP A N 1
ATOM 497 C CA . ASP A 1 73 ? 14.288 -6.779 -4.243 1.00 87.88 73 ASP A CA 1
ATOM 498 C C . ASP A 1 73 ? 12.789 -6.473 -4.390 1.00 87.88 73 ASP A C 1
ATOM 500 O O . ASP A 1 73 ? 12.434 -5.543 -5.100 1.00 87.88 73 ASP A O 1
ATOM 504 N N . LEU A 1 74 ? 11.910 -7.246 -3.741 1.00 92.69 74 LEU A N 1
ATOM 505 C CA . LEU A 1 74 ? 10.470 -6.986 -3.647 1.00 92.69 74 LEU A CA 1
ATOM 506 C C . LEU A 1 74 ? 10.139 -6.686 -2.190 1.00 92.69 74 LEU A C 1
ATOM 508 O O . LEU A 1 74 ? 10.479 -7.487 -1.315 1.00 92.69 74 LEU A O 1
ATOM 512 N N . SER A 1 75 ? 9.506 -5.555 -1.897 1.00 90.81 75 SER A N 1
ATOM 513 C CA . SER A 1 75 ? 9.289 -5.123 -0.512 1.00 90.81 75 SER A CA 1
ATOM 514 C C . SER A 1 75 ? 8.063 -4.235 -0.351 1.00 90.81 75 SER A C 1
ATOM 516 O O . SER A 1 75 ? 7.781 -3.403 -1.207 1.00 90.81 75 SER A O 1
ATOM 518 N N . LEU A 1 76 ? 7.358 -4.395 0.773 1.00 91.88 76 LEU A N 1
ATOM 519 C CA . LEU A 1 76 ? 6.400 -3.406 1.266 1.00 91.88 76 LEU A CA 1
ATOM 520 C C . LEU A 1 76 ? 7.211 -2.276 1.907 1.00 91.88 76 LEU A C 1
ATOM 522 O O . LEU A 1 76 ? 7.879 -2.506 2.915 1.00 91.88 76 LEU A O 1
ATOM 526 N N . ILE A 1 77 ? 7.195 -1.100 1.285 1.00 89.31 77 ILE A N 1
ATOM 527 C CA . ILE A 1 77 ? 8.032 0.041 1.667 1.00 89.31 77 ILE A CA 1
ATOM 528 C C . ILE A 1 77 ? 7.255 1.184 2.336 1.00 89.31 77 ILE A C 1
ATOM 530 O O . ILE A 1 77 ? 7.888 2.095 2.851 1.00 89.31 77 ILE A O 1
ATOM 534 N N . PHE A 1 78 ? 5.923 1.107 2.431 1.00 89.62 78 PHE A N 1
ATOM 535 C CA . PHE A 1 78 ? 5.119 1.994 3.283 1.00 89.62 78 PHE A CA 1
ATOM 536 C C . PHE A 1 78 ? 3.719 1.406 3.540 1.00 89.62 78 PHE A C 1
ATOM 538 O O . PHE A 1 78 ? 3.162 0.737 2.665 1.00 89.62 78 PHE A O 1
ATOM 545 N N . VAL A 1 79 ? 3.127 1.683 4.709 1.00 90.38 79 VAL A N 1
ATOM 546 C CA . VAL A 1 79 ? 1.694 1.470 5.000 1.00 90.38 79 VAL A CA 1
ATOM 547 C C . VAL A 1 79 ? 1.210 2.455 6.067 1.00 90.38 79 VAL A C 1
ATOM 549 O O . VAL A 1 79 ? 1.867 2.606 7.086 1.00 90.38 79 VAL A O 1
ATOM 552 N N . SER A 1 80 ? 0.057 3.105 5.902 1.00 89.62 80 SER A N 1
ATOM 553 C CA . SER A 1 80 ? -0.500 3.957 6.969 1.00 89.62 80 SER A CA 1
ATOM 554 C C . SER A 1 80 ? -0.617 3.204 8.304 1.00 89.62 80 SER A C 1
ATOM 556 O O . SER A 1 80 ? -1.222 2.135 8.389 1.00 89.62 80 SER A O 1
ATOM 558 N N . LYS A 1 81 ? -0.039 3.778 9.357 1.00 87.25 81 LYS A N 1
ATOM 559 C CA . LYS A 1 81 ? 0.199 3.164 10.668 1.00 87.25 81 LYS A CA 1
ATOM 560 C C . LYS A 1 81 ? -1.057 3.026 11.508 1.00 87.25 81 LYS A C 1
ATOM 562 O O . LYS A 1 81 ? -1.170 2.078 12.284 1.00 87.25 81 LYS A O 1
ATOM 567 N N . SER A 1 82 ? -1.979 3.978 11.400 1.00 89.31 82 SER A N 1
ATOM 568 C CA . SER A 1 82 ? -3.141 4.023 12.279 1.00 89.31 82 SER A CA 1
ATOM 569 C C . SER A 1 82 ? -4.337 4.737 11.655 1.00 89.31 82 SER A C 1
ATOM 571 O O . SER A 1 82 ? -4.217 5.766 10.990 1.00 89.31 82 SER A O 1
ATOM 573 N N . LEU A 1 83 ? -5.515 4.166 11.907 1.00 91.88 83 LEU A N 1
ATOM 574 C CA . LEU A 1 83 ? -6.813 4.678 11.485 1.00 91.88 83 LEU A CA 1
ATOM 575 C C . LEU A 1 83 ? -7.683 4.834 12.733 1.00 91.88 83 LEU A C 1
ATOM 577 O O . LEU A 1 83 ? -8.029 3.849 13.387 1.00 91.88 83 LEU A O 1
ATOM 581 N N . GLY A 1 84 ? -8.009 6.071 13.086 1.00 93.62 84 GLY A N 1
ATOM 582 C CA . GLY A 1 84 ? -8.964 6.396 14.134 1.00 93.62 84 GLY A CA 1
ATOM 583 C C . GLY A 1 84 ? -10.387 6.392 13.589 1.00 93.62 84 GLY A C 1
ATOM 584 O O . GLY A 1 84 ? -10.638 6.810 12.463 1.00 93.62 84 GLY A O 1
ATOM 585 N N . TYR A 1 85 ? -11.330 5.931 14.406 1.00 93.94 85 TYR A N 1
ATOM 586 C CA . TYR A 1 85 ? -12.755 5.884 14.061 1.00 93.94 85 TYR A CA 1
ATOM 587 C C . TYR A 1 85 ? -13.602 6.806 14.944 1.00 93.94 85 TYR A C 1
ATOM 589 O O . TYR A 1 85 ? -14.821 6.790 14.837 1.00 93.94 85 TYR A O 1
ATOM 597 N N . GLY A 1 86 ? -12.978 7.619 15.802 1.00 93.19 86 GLY A N 1
ATOM 598 C CA . GLY A 1 86 ? -13.672 8.485 16.757 1.00 93.19 86 GLY A CA 1
ATOM 599 C C . GLY A 1 86 ? -14.275 7.721 17.944 1.00 93.19 86 GLY A C 1
ATOM 600 O O . GLY A 1 86 ? -13.922 6.571 18.211 1.00 93.19 86 GLY A O 1
ATOM 601 N N . THR A 1 87 ? -15.182 8.384 18.663 1.00 92.00 87 THR A N 1
ATOM 602 C CA . THR A 1 87 ? -15.899 7.830 19.823 1.00 92.00 87 THR A CA 1
ATOM 603 C C . THR A 1 87 ? -17.377 7.691 19.488 1.00 92.00 87 THR A C 1
ATOM 605 O O . THR A 1 87 ? -17.985 8.650 19.016 1.00 92.00 87 THR A O 1
ATOM 608 N N . HIS A 1 88 ? -17.958 6.531 19.793 1.00 92.19 88 HIS A N 1
ATOM 609 C CA . HIS A 1 88 ? -19.365 6.221 19.525 1.00 92.19 88 HIS A CA 1
ATOM 610 C C . HIS A 1 88 ? -20.022 5.579 20.744 1.00 92.19 88 HIS A C 1
ATOM 612 O O . HIS A 1 88 ? -19.362 4.876 21.513 1.00 92.19 88 HIS A O 1
ATOM 618 N N . GLU A 1 89 ? -21.322 5.813 20.916 1.00 92.88 89 GLU A N 1
ATOM 619 C CA . GLU A 1 89 ? -22.131 5.086 21.897 1.00 92.88 89 GLU A CA 1
ATOM 620 C C . GLU A 1 89 ? -22.419 3.661 21.405 1.00 92.88 89 GLU A C 1
ATOM 622 O O . GLU A 1 89 ? -22.485 3.397 20.204 1.00 92.88 89 GLU A O 1
ATOM 627 N N . LEU A 1 90 ? -22.590 2.725 22.340 1.00 89.69 90 LEU A N 1
ATOM 628 C CA . LEU A 1 90 ? -22.939 1.347 22.005 1.00 89.69 90 LEU A CA 1
ATOM 629 C C . LEU A 1 90 ? -24.407 1.260 21.572 1.00 89.69 90 LEU A C 1
ATOM 631 O O . LEU A 1 90 ? -25.305 1.520 22.373 1.00 89.69 90 LEU A O 1
ATOM 635 N N . ASP A 1 91 ? -24.645 0.811 20.341 1.00 92.88 91 ASP A N 1
ATOM 636 C CA . ASP A 1 91 ? -25.965 0.357 19.900 1.00 92.88 91 ASP A CA 1
ATOM 637 C C . ASP A 1 91 ? -26.105 -1.144 20.195 1.00 92.88 91 ASP A C 1
ATOM 639 O O . ASP A 1 91 ? -25.309 -1.967 19.744 1.00 92.88 91 ASP A O 1
ATOM 643 N N . VAL A 1 92 ? -27.111 -1.498 20.996 1.00 92.81 92 VAL A N 1
ATOM 644 C CA . VAL A 1 92 ? -27.394 -2.884 21.410 1.00 92.81 92 VAL A CA 1
ATOM 645 C C . VAL A 1 92 ? -28.446 -3.574 20.537 1.00 92.81 92 VAL A C 1
ATOM 647 O O . VAL A 1 92 ? -28.771 -4.736 20.775 1.00 92.81 92 VAL A O 1
ATOM 650 N N . LEU A 1 93 ? -29.018 -2.858 19.568 1.00 95.25 93 LEU A N 1
ATOM 651 C CA . LEU A 1 93 ? -30.112 -3.318 18.718 1.00 95.25 93 LEU A CA 1
ATOM 652 C C . LEU A 1 93 ? -29.687 -3.512 17.260 1.00 95.25 93 LEU A C 1
ATOM 654 O O . LEU A 1 93 ? -30.302 -4.330 16.578 1.00 95.25 93 LEU A O 1
ATOM 658 N N . ASN A 1 94 ? -28.672 -2.783 16.781 1.00 93.88 94 ASN A N 1
ATOM 659 C CA . ASN A 1 94 ? -28.304 -2.767 15.363 1.00 93.88 94 ASN A CA 1
ATOM 660 C C . ASN A 1 94 ? -26.794 -2.845 15.121 1.00 93.88 94 ASN A C 1
ATOM 662 O O . ASN A 1 94 ? -26.001 -2.253 15.857 1.00 93.88 94 ASN A O 1
ATOM 666 N N . ASP A 1 95 ? -26.421 -3.474 14.005 1.00 92.56 95 ASP A N 1
ATOM 667 C CA . ASP A 1 95 ? -25.062 -3.422 13.465 1.00 92.56 95 ASP A CA 1
ATOM 668 C C . ASP A 1 95 ? -24.680 -1.988 13.080 1.00 92.56 95 ASP A C 1
ATOM 670 O O . ASP A 1 95 ? -25.482 -1.244 12.510 1.00 92.56 95 ASP A O 1
ATOM 674 N N . GLN A 1 96 ? -23.431 -1.615 13.357 1.00 94.38 96 GLN A N 1
ATOM 675 C CA . GLN A 1 96 ? -22.920 -0.267 13.120 1.00 94.38 96 GLN A CA 1
ATOM 676 C C . GLN A 1 96 ? -21.816 -0.259 12.067 1.00 94.38 96 GLN A C 1
ATOM 678 O O . GLN A 1 96 ? -21.004 -1.180 11.981 1.00 94.38 96 GLN A O 1
ATOM 683 N N . GLN A 1 97 ? -21.760 0.825 11.295 1.00 95.25 97 GLN A N 1
ATOM 684 C CA . GLN A 1 97 ? -20.677 1.104 10.357 1.00 95.25 97 GLN A CA 1
ATOM 685 C C . GLN A 1 97 ? -20.084 2.471 10.668 1.00 95.25 97 GLN A C 1
ATOM 687 O O . GLN A 1 97 ? -20.789 3.481 10.665 1.00 95.25 97 GLN A O 1
ATOM 692 N N . TYR A 1 98 ? -18.773 2.502 10.881 1.00 94.94 98 TYR A N 1
ATOM 693 C CA . TYR A 1 98 ? -18.041 3.718 11.202 1.00 94.94 98 TYR A CA 1
ATOM 694 C C . TYR A 1 98 ? -17.050 4.036 10.093 1.00 94.94 98 TYR A C 1
ATOM 696 O O . TYR A 1 98 ? -16.342 3.160 9.597 1.00 94.94 98 TYR A O 1
ATOM 704 N N . LYS A 1 99 ? -17.000 5.306 9.700 1.00 93.81 99 LYS A N 1
ATOM 705 C CA . LYS A 1 99 ? -15.964 5.806 8.797 1.00 93.81 99 LYS A CA 1
ATOM 706 C C . LYS A 1 99 ? -14.730 6.180 9.607 1.00 93.81 99 LYS A C 1
ATOM 708 O O . LYS A 1 99 ? -14.848 6.534 10.778 1.00 93.81 99 LYS A O 1
ATOM 713 N N . VAL A 1 100 ? -13.570 6.134 8.956 1.00 93.25 100 VAL A N 1
ATOM 714 C CA . VAL A 1 100 ? -12.349 6.728 9.505 1.00 93.25 100 VAL A CA 1
ATOM 715 C C . VAL A 1 100 ? -12.624 8.197 9.820 1.00 93.25 100 VAL A C 1
ATOM 717 O O . VAL A 1 100 ? -13.192 8.918 8.998 1.00 93.25 100 VAL A O 1
ATOM 720 N N . ASP A 1 101 ? -12.238 8.616 11.018 1.00 93.69 101 ASP A N 1
ATOM 721 C CA . ASP A 1 101 ? -12.289 9.998 11.469 1.00 93.69 101 ASP A CA 1
ATOM 722 C C . ASP A 1 101 ? -10.953 10.674 11.121 1.00 93.69 101 ASP A C 1
ATOM 724 O O . ASP A 1 101 ? -9.957 10.424 11.808 1.00 93.69 101 ASP A O 1
ATOM 728 N N . PRO A 1 102 ? -10.893 11.525 10.079 1.00 89.00 102 PRO A N 1
ATOM 729 C CA . PRO A 1 102 ? -9.655 12.191 9.673 1.00 89.00 102 PRO A CA 1
ATOM 730 C C . PRO A 1 102 ? -9.179 13.230 10.697 1.00 89.00 102 PRO A C 1
ATOM 732 O O . PRO A 1 102 ? -8.034 13.663 10.638 1.00 89.00 102 PRO A O 1
ATOM 735 N N . THR A 1 103 ? -10.038 13.638 11.638 1.00 89.69 103 THR A N 1
ATOM 736 C CA . THR A 1 103 ? -9.701 14.618 12.681 1.00 89.69 103 THR A CA 1
ATOM 737 C C . THR A 1 103 ? -9.158 13.971 13.952 1.00 89.69 103 THR A C 1
ATOM 739 O O . THR A 1 103 ? -8.622 14.663 14.821 1.00 89.69 103 THR A O 1
ATOM 742 N N . SER A 1 104 ? -9.271 12.645 14.071 1.00 90.88 104 SER A N 1
ATOM 743 C CA . SER A 1 104 ? -8.731 11.902 15.202 1.00 90.88 104 SER A CA 1
ATOM 744 C C . SER A 1 104 ? -7.212 12.038 15.252 1.00 90.88 104 SER A C 1
ATOM 746 O O . SER A 1 104 ? -6.522 11.788 14.269 1.00 90.88 104 SER A O 1
ATOM 748 N N . SER A 1 105 ? -6.667 12.322 16.436 1.00 87.69 105 SER A N 1
ATOM 749 C CA . SER A 1 105 ? -5.216 12.323 16.665 1.00 87.69 105 SER A CA 1
ATOM 750 C C . SER A 1 105 ? -4.561 10.947 16.491 1.00 87.69 105 SER A C 1
ATOM 752 O O . SER A 1 105 ? -3.337 10.856 16.445 1.00 87.69 105 SER A O 1
ATOM 754 N N . TYR A 1 106 ? -5.361 9.878 16.410 1.00 87.69 106 TYR A N 1
ATOM 755 C CA . TYR A 1 106 ? -4.903 8.523 16.114 1.00 87.69 106 TYR A CA 1
ATOM 756 C C . TYR A 1 106 ? -4.907 8.212 14.611 1.00 87.69 106 TYR A C 1
ATOM 758 O O . TYR A 1 106 ? -4.348 7.204 14.190 1.00 87.69 106 TYR A O 1
ATOM 766 N N . THR A 1 107 ? -5.532 9.047 13.784 1.00 89.50 107 THR A N 1
ATOM 767 C CA . THR A 1 107 ? -5.575 8.859 12.334 1.00 89.50 107 THR A CA 1
ATOM 768 C C . THR A 1 107 ? -4.351 9.497 11.696 1.00 89.50 107 THR A C 1
ATOM 770 O O . THR A 1 107 ? -4.161 10.706 11.786 1.00 89.50 107 THR A O 1
ATOM 773 N N . LEU A 1 108 ? -3.528 8.685 11.032 1.00 86.31 108 LEU A N 1
ATOM 774 C CA . LEU A 1 108 ? -2.351 9.152 10.305 1.00 86.31 108 LEU A CA 1
ATOM 775 C C . LEU A 1 108 ? -2.524 8.828 8.821 1.00 86.31 108 LEU A C 1
ATOM 777 O O . LEU A 1 108 ? -2.302 7.704 8.370 1.00 86.31 108 LEU A O 1
ATOM 781 N N . LEU A 1 109 ? -2.982 9.831 8.074 1.00 85.06 109 LEU A N 1
ATOM 782 C CA . LEU A 1 109 ? -3.245 9.741 6.642 1.00 85.06 109 LEU A CA 1
ATOM 783 C C . LEU A 1 109 ? -2.270 10.620 5.876 1.00 85.06 109 LEU A C 1
ATOM 785 O O . LEU A 1 109 ? -1.860 11.682 6.343 1.00 85.06 109 LEU A O 1
ATOM 789 N N . TRP A 1 110 ? -1.959 10.198 4.660 1.00 81.62 110 TRP A N 1
ATOM 790 C CA . TRP A 1 110 ? -1.215 11.016 3.725 1.00 81.62 110 TRP A CA 1
ATOM 791 C C . TRP A 1 110 ? -2.206 11.746 2.818 1.00 81.62 110 TRP A C 1
ATOM 793 O O . TRP A 1 110 ? -2.951 11.099 2.086 1.00 81.62 110 TRP A O 1
ATOM 803 N N . GLN A 1 111 ? -2.260 13.081 2.896 1.00 79.81 111 GLN A N 1
ATOM 804 C CA . GLN A 1 111 ? -3.246 13.911 2.177 1.00 79.81 111 GLN A CA 1
ATOM 805 C C . GLN A 1 111 ? -4.676 13.326 2.231 1.00 79.81 111 GLN A C 1
ATOM 807 O O . GLN A 1 111 ? -5.307 13.098 1.199 1.00 79.81 111 GLN A O 1
ATOM 812 N N . ASP A 1 112 ? -5.155 13.022 3.442 1.00 82.38 112 ASP A N 1
ATOM 813 C CA . ASP A 1 112 ? -6.477 12.432 3.720 1.00 82.38 112 ASP A CA 1
ATOM 814 C C . ASP A 1 112 ? -6.720 11.022 3.144 1.00 82.38 112 ASP A C 1
ATOM 816 O O . ASP A 1 112 ? -7.859 10.552 3.093 1.00 82.38 112 ASP A O 1
ATOM 820 N N . LYS A 1 113 ? -5.661 10.312 2.739 1.00 87.50 113 LYS A N 1
ATOM 821 C CA . LYS A 1 113 ? -5.731 8.949 2.203 1.00 87.50 113 LYS A CA 1
ATOM 822 C C . LYS A 1 113 ? -4.898 7.952 3.002 1.00 87.50 113 LYS A C 1
ATOM 824 O O . LYS A 1 113 ? -3.827 8.269 3.521 1.00 87.50 113 LYS A O 1
ATOM 829 N N . MET A 1 114 ? -5.403 6.722 3.079 1.00 89.94 114 MET A N 1
ATOM 830 C CA . MET A 1 114 ? -4.617 5.576 3.529 1.00 89.94 114 MET A CA 1
ATOM 831 C C . MET A 1 114 ? -3.709 5.169 2.377 1.00 89.94 114 MET A C 1
ATOM 833 O O . MET A 1 114 ? -4.192 5.030 1.262 1.00 89.94 114 MET A O 1
ATOM 837 N N . VAL A 1 115 ? -2.426 4.948 2.632 1.00 92.31 115 VAL A N 1
ATOM 838 C CA . VAL A 1 115 ? -1.449 4.650 1.582 1.00 92.31 115 VAL A CA 1
ATOM 839 C C . VAL A 1 115 ? -0.755 3.327 1.863 1.00 92.31 115 VAL A C 1
ATOM 841 O O . VAL A 1 115 ? -0.429 3.024 3.010 1.00 92.31 115 VAL A O 1
ATOM 844 N N . VAL A 1 116 ? -0.505 2.555 0.806 1.00 93.88 116 VAL A N 1
ATOM 845 C CA . VAL A 1 116 ? 0.449 1.439 0.800 1.00 93.88 116 VAL A CA 1
ATOM 846 C C . VAL A 1 116 ? 1.402 1.569 -0.380 1.00 93.88 116 VAL A C 1
ATOM 848 O O . VAL A 1 116 ? 0.978 1.932 -1.478 1.00 93.88 116 VAL A O 1
ATOM 851 N N . GLU A 1 117 ? 2.671 1.228 -0.169 1.00 94.00 117 GLU A N 1
ATOM 852 C CA . GLU A 1 117 ? 3.700 1.293 -1.208 1.00 94.00 117 GLU A CA 1
ATOM 853 C C . GLU A 1 117 ? 4.477 -0.017 -1.315 1.00 94.00 117 GLU A C 1
ATOM 855 O O . GLU A 1 117 ? 4.964 -0.557 -0.320 1.00 94.00 117 GLU A O 1
ATOM 860 N N . VAL A 1 118 ? 4.625 -0.522 -2.536 1.00 94.69 118 VAL A N 1
ATOM 861 C CA . VAL A 1 118 ? 5.394 -1.730 -2.853 1.00 94.69 118 VAL A CA 1
ATOM 862 C C . VAL A 1 118 ? 6.499 -1.367 -3.832 1.00 94.69 118 VAL A C 1
ATOM 864 O O . VAL A 1 118 ? 6.233 -0.773 -4.871 1.00 94.69 118 VAL A O 1
ATOM 867 N N . SER A 1 119 ? 7.732 -1.757 -3.525 1.00 93.56 119 SER A N 1
ATOM 868 C CA . SER A 1 119 ? 8.870 -1.642 -4.434 1.00 93.56 119 SER A CA 1
ATOM 869 C C . SER A 1 119 ? 9.236 -3.002 -5.017 1.00 93.56 119 SER A C 1
ATOM 871 O O . SER A 1 119 ? 9.357 -3.970 -4.267 1.00 93.56 119 SER A O 1
ATOM 873 N N . ASP A 1 120 ? 9.443 -3.067 -6.333 1.00 94.31 120 ASP A N 1
ATOM 874 C CA . ASP A 1 120 ? 10.029 -4.212 -7.031 1.00 94.31 120 ASP A CA 1
ATOM 875 C C . ASP A 1 120 ? 11.179 -3.761 -7.942 1.00 94.31 120 ASP A C 1
ATOM 877 O O . ASP A 1 120 ? 10.976 -3.189 -9.016 1.00 94.31 120 ASP A O 1
ATOM 881 N N . VAL A 1 121 ? 12.408 -4.040 -7.514 1.00 91.75 121 VAL A N 1
ATOM 882 C CA . VAL A 1 121 ? 13.646 -3.728 -8.247 1.00 91.75 121 VAL A CA 1
ATOM 883 C C . VAL A 1 121 ? 14.355 -4.978 -8.767 1.00 91.75 121 VAL A C 1
ATOM 885 O O . VAL A 1 121 ? 15.504 -4.908 -9.205 1.00 91.75 121 VAL A O 1
ATOM 888 N N . ARG A 1 122 ? 13.676 -6.136 -8.766 1.00 91.50 122 ARG A N 1
ATOM 889 C CA . ARG A 1 122 ? 14.262 -7.421 -9.190 1.00 91.50 122 ARG A CA 1
ATOM 890 C C . ARG A 1 122 ? 14.637 -7.447 -10.672 1.00 91.50 122 ARG A C 1
ATOM 892 O O . ARG A 1 122 ? 15.454 -8.271 -11.072 1.00 91.50 122 ARG A O 1
ATOM 899 N N . GLY A 1 123 ? 13.999 -6.610 -11.495 1.00 88.00 123 GLY A N 1
ATOM 900 C CA . GLY A 1 123 ? 14.214 -6.549 -12.947 1.00 88.00 123 GLY A CA 1
ATOM 901 C C . GLY A 1 123 ? 13.684 -7.763 -13.722 1.00 88.00 123 GLY A C 1
ATOM 902 O O . GLY A 1 123 ? 13.920 -7.881 -14.920 1.00 88.00 123 GLY A O 1
ATOM 903 N N . THR A 1 124 ? 12.971 -8.679 -13.059 1.00 90.50 124 THR A N 1
ATOM 904 C CA . THR A 1 124 ? 12.449 -9.914 -13.669 1.00 90.50 124 THR A CA 1
ATOM 905 C C . THR A 1 124 ? 11.006 -9.793 -14.156 1.00 90.50 124 THR A C 1
ATOM 907 O O . THR A 1 124 ? 10.547 -10.677 -14.879 1.00 90.50 124 THR A O 1
ATOM 910 N N . ASN A 1 125 ? 10.278 -8.744 -13.748 1.00 91.44 125 ASN A N 1
ATOM 911 C CA . ASN A 1 125 ? 8.838 -8.573 -13.990 1.00 91.44 125 ASN A CA 1
ATOM 912 C C . ASN A 1 125 ? 8.032 -9.841 -13.649 1.00 91.44 125 ASN A C 1
ATOM 914 O O . ASN A 1 125 ? 7.110 -10.232 -14.367 1.00 91.44 125 ASN A O 1
ATOM 918 N N . ALA A 1 126 ? 8.407 -10.540 -12.573 1.00 95.44 126 ALA A N 1
ATOM 919 C CA . ALA A 1 126 ? 7.762 -11.792 -12.181 1.00 95.44 126 ALA A CA 1
ATOM 920 C C . ALA A 1 126 ? 6.318 -11.601 -11.676 1.00 95.44 126 ALA A C 1
ATOM 922 O O . ALA A 1 126 ? 5.593 -12.588 -11.542 1.00 95.44 126 ALA A O 1
ATOM 923 N N . GLY A 1 127 ? 5.909 -10.357 -11.413 1.00 97.50 127 GLY A N 1
ATOM 924 C CA . GLY A 1 127 ? 4.679 -10.026 -10.708 1.00 97.50 127 GLY A CA 1
ATOM 925 C C . GLY A 1 127 ? 4.806 -10.219 -9.194 1.00 97.50 127 GLY A C 1
ATOM 926 O O . GLY A 1 127 ? 5.814 -10.724 -8.673 1.00 97.50 127 GLY A O 1
ATOM 927 N N . TRP A 1 128 ? 3.775 -9.788 -8.473 1.00 97.81 128 TRP A N 1
ATOM 928 C CA . TRP A 1 128 ? 3.670 -9.885 -7.018 1.00 97.81 128 TRP A CA 1
ATOM 929 C C . TRP A 1 128 ? 2.225 -9.684 -6.549 1.00 97.81 128 TRP A C 1
ATOM 931 O O . TRP A 1 128 ? 1.364 -9.203 -7.285 1.00 97.81 128 TRP A O 1
ATOM 941 N N . LYS A 1 129 ? 1.948 -10.062 -5.299 1.00 97.62 129 LYS A N 1
ATOM 942 C CA . LYS A 1 129 ? 0.636 -9.909 -4.666 1.00 97.62 129 LYS A CA 1
ATOM 943 C C . LYS A 1 129 ? 0.809 -9.472 -3.216 1.00 97.62 129 LYS A C 1
ATOM 945 O O . LYS A 1 129 ? 1.488 -10.152 -2.452 1.00 97.62 129 LYS A O 1
ATOM 950 N N . LEU A 1 130 ? 0.159 -8.374 -2.848 1.00 96.06 130 LEU A N 1
ATOM 951 C CA . LEU A 1 130 ? 0.037 -7.893 -1.479 1.00 96.06 130 LEU A CA 1
ATOM 952 C C . LEU A 1 130 ? -1.297 -8.363 -0.895 1.00 96.06 130 LEU A C 1
ATOM 954 O O . LEU A 1 130 ? -2.367 -8.186 -1.491 1.00 96.06 130 LEU A O 1
ATOM 958 N N . THR A 1 131 ? -1.224 -8.963 0.288 1.00 95.31 131 THR A N 1
ATOM 959 C CA . THR A 1 131 ? -2.395 -9.411 1.039 1.00 95.31 131 THR A CA 1
ATOM 960 C C . THR A 1 131 ? -2.384 -8.848 2.447 1.00 95.31 131 THR A C 1
ATOM 962 O O . THR A 1 131 ? -1.315 -8.665 3.023 1.00 95.31 131 THR A O 1
ATOM 965 N N . VAL A 1 132 ? -3.566 -8.659 3.019 1.00 92.94 132 VAL A N 1
ATOM 966 C CA . VAL A 1 132 ? -3.769 -8.172 4.385 1.00 92.94 132 VAL A CA 1
ATOM 967 C C . VAL A 1 132 ? -4.475 -9.227 5.232 1.00 92.94 132 VAL A C 1
ATOM 969 O O . VAL A 1 132 ? -5.316 -9.970 4.731 1.00 92.94 132 VAL A O 1
ATOM 972 N N . THR A 1 133 ? -4.141 -9.281 6.517 1.00 92.81 133 THR A N 1
ATOM 973 C CA . THR A 1 133 ? -4.782 -10.129 7.531 1.00 92.81 133 THR A CA 1
ATOM 974 C C . THR A 1 133 ? -5.149 -9.265 8.734 1.00 92.81 133 THR A C 1
ATOM 976 O O . THR A 1 133 ? -4.369 -8.386 9.101 1.00 92.81 133 THR A O 1
ATOM 979 N N . GLY A 1 134 ? -6.294 -9.516 9.369 1.00 91.19 134 GLY A N 1
ATOM 980 C CA . GLY A 1 134 ? -6.744 -8.763 10.540 1.00 91.19 134 GLY A CA 1
ATOM 981 C C . GLY A 1 134 ? -6.478 -9.493 11.856 1.00 91.19 134 GLY A C 1
ATOM 982 O O . GLY A 1 134 ? -6.973 -10.598 12.081 1.00 91.19 134 GLY A O 1
ATOM 983 N N . SER A 1 135 ? -5.735 -8.857 12.759 1.00 91.31 135 SER A N 1
ATOM 984 C CA . SER A 1 135 ? -5.640 -9.295 14.158 1.00 91.31 135 SER A CA 1
ATOM 985 C C . SER A 1 135 ? -6.970 -9.086 14.894 1.00 91.31 135 SER A C 1
ATOM 987 O O . SER A 1 135 ? -7.842 -8.364 14.415 1.00 91.31 135 SER A O 1
ATOM 989 N N . ASN A 1 136 ? -7.127 -9.703 16.072 1.00 92.25 136 ASN A N 1
ATOM 990 C CA . ASN A 1 136 ? -8.279 -9.441 16.939 1.00 92.25 136 ASN A CA 1
ATOM 991 C C . ASN A 1 136 ? -8.375 -7.948 17.270 1.00 92.25 136 ASN A C 1
ATOM 993 O O . ASN A 1 136 ? -7.451 -7.398 17.869 1.00 92.25 136 ASN A O 1
ATOM 997 N N . LEU A 1 137 ? -9.508 -7.323 16.947 1.00 92.94 137 LEU A N 1
ATOM 998 C CA . LEU A 1 137 ? -9.833 -6.009 17.488 1.00 92.94 137 LEU A CA 1
ATOM 999 C C . LEU A 1 137 ? -10.258 -6.177 18.949 1.00 92.94 137 LEU A C 1
ATOM 1001 O O . LEU A 1 137 ? -11.239 -6.865 19.237 1.00 92.94 137 LEU A O 1
ATOM 1005 N N . THR A 1 138 ? -9.518 -5.570 19.872 1.00 93.31 138 THR A N 1
ATOM 1006 C CA . THR A 1 138 ? -9.774 -5.674 21.315 1.00 93.31 138 THR A CA 1
ATOM 1007 C C . THR A 1 138 ? -9.978 -4.308 21.950 1.00 93.31 138 THR A C 1
ATOM 1009 O O . THR A 1 138 ? -9.292 -3.349 21.597 1.00 93.31 138 THR A O 1
ATOM 1012 N N . GLY A 1 139 ? -10.877 -4.241 22.931 1.00 91.25 139 GLY A N 1
ATOM 1013 C CA . GLY A 1 139 ? -10.968 -3.111 23.850 1.00 91.25 139 GLY A CA 1
ATOM 1014 C C . GLY A 1 139 ? -9.716 -2.974 24.723 1.00 91.25 139 GLY A C 1
ATOM 1015 O O . GLY A 1 139 ? -8.846 -3.848 24.749 1.00 91.25 139 GLY A O 1
ATOM 1016 N N . THR A 1 140 ? -9.633 -1.875 25.474 1.00 90.81 140 THR A N 1
ATOM 1017 C CA . THR A 1 140 ? -8.533 -1.617 26.425 1.00 90.81 140 THR A CA 1
ATOM 1018 C C . THR A 1 140 ? -8.484 -2.625 27.576 1.00 90.81 140 THR A C 1
ATOM 1020 O O . THR A 1 140 ? -7.435 -2.817 28.183 1.00 90.81 140 THR A O 1
ATOM 1023 N N . ASP A 1 141 ? -9.604 -3.289 27.853 1.00 93.00 141 ASP A N 1
ATOM 1024 C CA . ASP A 1 141 ? -9.752 -4.388 28.807 1.00 93.00 141 ASP A CA 1
ATOM 1025 C C . ASP A 1 141 ? -9.340 -5.758 28.229 1.00 93.00 141 ASP A C 1
ATOM 1027 O O . ASP A 1 141 ? -9.370 -6.764 28.937 1.00 93.00 141 ASP A O 1
ATOM 1031 N N . GLY A 1 142 ? -8.957 -5.812 26.948 1.00 91.44 142 GLY A N 1
ATOM 1032 C CA . GLY A 1 142 ? -8.602 -7.037 26.232 1.00 91.44 142 GLY A CA 1
ATOM 1033 C C . GLY A 1 142 ? -9.800 -7.822 25.689 1.00 91.44 142 GLY A C 1
ATOM 1034 O O . GLY A 1 142 ? -9.607 -8.872 25.072 1.00 91.44 142 GLY A O 1
ATOM 1035 N N . THR A 1 143 ? -11.031 -7.335 25.869 1.00 92.19 143 THR A N 1
ATOM 1036 C CA . THR A 1 143 ? -12.228 -8.000 25.346 1.00 92.19 143 THR A CA 1
ATOM 1037 C C . THR A 1 143 ? -12.283 -7.863 23.825 1.00 92.19 143 THR A C 1
ATOM 1039 O O . THR A 1 143 ? -12.187 -6.765 23.282 1.00 92.19 143 THR A O 1
ATOM 1042 N N . ALA A 1 144 ? -12.455 -8.980 23.114 1.00 91.75 144 ALA A N 1
ATOM 1043 C CA . ALA A 1 144 ? -12.547 -8.978 21.656 1.00 91.75 144 ALA A CA 1
ATOM 1044 C C . ALA A 1 144 ? -13.887 -8.405 21.158 1.00 91.75 144 ALA A C 1
ATOM 1046 O O . ALA A 1 144 ? -14.959 -8.848 21.584 1.00 91.75 144 ALA A O 1
ATOM 1047 N N . ALA A 1 145 ? -13.823 -7.497 20.185 1.00 90.94 145 ALA A N 1
ATOM 1048 C CA . ALA A 1 145 ? -14.965 -7.003 19.426 1.00 90.94 145 ALA A CA 1
ATOM 1049 C C . ALA A 1 145 ? -15.380 -8.046 18.375 1.00 90.94 145 ALA A C 1
ATOM 1051 O O . ALA A 1 145 ? -14.923 -8.048 17.230 1.00 90.94 145 ALA A O 1
ATOM 1052 N N . LYS A 1 146 ? -16.219 -9.001 18.786 1.00 90.56 146 LYS A N 1
ATOM 1053 C CA . LYS A 1 146 ? -16.670 -10.095 17.914 1.00 90.56 146 LYS A CA 1
ATOM 1054 C C . LYS A 1 146 ? -17.470 -9.554 16.728 1.00 90.56 146 LYS A C 1
ATOM 1056 O O . LYS A 1 146 ? -18.334 -8.707 16.903 1.00 90.56 146 LYS A O 1
ATOM 1061 N N . GLY A 1 147 ? -17.208 -10.102 15.543 1.00 90.69 147 GLY A N 1
ATOM 1062 C CA . GLY A 1 147 ? -17.897 -9.716 14.308 1.00 90.69 147 GLY A CA 1
ATOM 1063 C C . GLY A 1 147 ? -17.338 -8.461 13.634 1.00 90.69 147 GLY A C 1
ATOM 1064 O O . GLY A 1 147 ? -17.812 -8.113 12.561 1.00 90.69 147 GLY A O 1
ATOM 1065 N N . ALA A 1 148 ? -16.318 -7.814 14.209 1.00 93.38 148 ALA A N 1
ATOM 1066 C CA . ALA A 1 148 ? -15.700 -6.648 13.596 1.00 93.38 148 ALA A CA 1
ATOM 1067 C C . ALA A 1 148 ? -15.009 -6.999 12.266 1.00 93.38 148 ALA A C 1
ATOM 1069 O O . ALA A 1 148 ? -14.206 -7.937 12.180 1.00 93.38 148 ALA A O 1
ATOM 1070 N N . THR A 1 149 ? -15.292 -6.197 11.243 1.00 94.31 149 THR A N 1
ATOM 1071 C CA . THR A 1 149 ? -14.623 -6.228 9.943 1.00 94.31 149 THR A CA 1
ATOM 1072 C C . THR A 1 149 ? -14.058 -4.850 9.609 1.00 94.31 149 THR A C 1
ATOM 1074 O O . THR A 1 149 ? -14.544 -3.820 10.076 1.00 94.31 149 THR A O 1
ATOM 1077 N N . LEU A 1 150 ? -13.002 -4.836 8.802 1.00 94.12 150 LEU A N 1
ATOM 1078 C CA . LEU A 1 150 ? -12.437 -3.646 8.187 1.00 94.12 150 LEU A CA 1
ATOM 1079 C C . LEU A 1 150 ? -12.719 -3.690 6.688 1.00 94.12 150 LEU A C 1
ATOM 1081 O O . LEU A 1 150 ? -12.243 -4.587 5.990 1.00 94.12 150 LEU A O 1
ATOM 1085 N N . SER A 1 151 ? -13.470 -2.710 6.194 1.00 94.25 151 SER A N 1
ATOM 1086 C CA . SER A 1 151 ? -13.682 -2.522 4.761 1.00 94.25 151 SER A CA 1
ATOM 1087 C C . SER A 1 151 ? -12.576 -1.642 4.183 1.00 94.25 151 SER A C 1
ATOM 1089 O O . SER A 1 151 ? -12.405 -0.492 4.584 1.00 94.25 151 SER A O 1
ATOM 1091 N N . LEU A 1 152 ? -11.819 -2.198 3.241 1.00 94.00 152 LEU A N 1
ATOM 1092 C CA . LEU A 1 152 ? -10.799 -1.513 2.460 1.00 94.00 152 LEU A CA 1
ATOM 1093 C C . LEU A 1 152 ? -11.360 -1.258 1.056 1.00 94.00 152 LEU A C 1
ATOM 1095 O O . LEU A 1 152 ? -11.534 -2.207 0.282 1.00 94.00 152 LEU A O 1
ATOM 1099 N N . PRO A 1 153 ? -11.671 -0.002 0.697 1.00 94.00 153 PRO A N 1
ATOM 1100 C CA . PRO A 1 153 ? -12.118 0.310 -0.650 1.00 94.00 153 PRO A CA 1
ATOM 1101 C C . PRO A 1 153 ? -10.999 0.059 -1.665 1.00 94.00 153 PRO A C 1
ATOM 1103 O O . PRO A 1 153 ? -9.817 -0.020 -1.328 1.00 94.00 153 PRO A O 1
ATOM 1106 N N . LYS A 1 154 ? -11.376 -0.046 -2.942 1.00 95.94 154 LYS A N 1
ATOM 1107 C CA . LYS A 1 154 ? -10.400 -0.100 -4.032 1.00 95.94 154 LYS A CA 1
ATOM 1108 C C . LYS A 1 154 ? -9.615 1.216 -4.062 1.00 95.94 154 LYS A C 1
ATOM 1110 O O . LYS A 1 154 ? -10.221 2.263 -4.278 1.00 95.94 154 LYS A O 1
ATOM 1115 N N . GLY A 1 155 ? -8.298 1.134 -3.891 1.00 94.94 155 GLY A N 1
ATOM 1116 C CA . GLY A 1 155 ? -7.403 2.282 -4.008 1.00 94.94 155 GLY A CA 1
ATOM 1117 C C . GLY A 1 155 ? -7.205 2.756 -5.450 1.00 94.94 155 GLY A C 1
ATOM 1118 O O . GLY A 1 155 ? -7.385 2.004 -6.414 1.00 94.94 155 GLY A O 1
ATOM 1119 N N . ASP A 1 156 ? -6.817 4.018 -5.576 1.00 96.12 156 ASP A N 1
ATOM 1120 C CA . ASP A 1 156 ? -6.228 4.615 -6.769 1.00 96.12 156 ASP A CA 1
ATOM 1121 C C . ASP A 1 156 ? -4.756 4.196 -6.856 1.00 96.12 156 ASP A C 1
ATOM 1123 O O . ASP A 1 156 ? -4.008 4.365 -5.891 1.00 96.12 156 ASP A O 1
ATOM 1127 N N . VAL A 1 157 ? -4.348 3.622 -7.990 1.00 97.75 157 VAL A N 1
ATOM 1128 C CA . VAL A 1 157 ? -2.997 3.073 -8.173 1.00 97.75 157 VAL A CA 1
ATOM 1129 C C . VAL A 1 157 ? -2.182 3.991 -9.067 1.00 97.75 157 VAL A C 1
ATOM 1131 O O . VAL A 1 157 ? -2.570 4.263 -10.202 1.00 97.75 157 VAL A O 1
ATOM 1134 N N . VAL A 1 158 ? -1.025 4.411 -8.563 1.00 97.06 158 VAL A N 1
ATOM 1135 C CA . VAL A 1 158 ? -0.009 5.165 -9.306 1.00 97.06 158 VAL A CA 1
ATOM 1136 C C . VAL A 1 158 ? 1.354 4.497 -9.128 1.00 97.06 158 VAL A C 1
ATOM 1138 O O . VAL A 1 158 ? 1.570 3.758 -8.167 1.00 97.06 158 VAL A O 1
ATOM 1141 N N . ASN A 1 159 ? 2.282 4.713 -10.057 1.00 97.81 159 ASN A N 1
ATOM 1142 C CA . ASN A 1 159 ? 3.608 4.101 -10.004 1.00 97.81 159 ASN A CA 1
ATOM 1143 C C . ASN A 1 159 ? 4.708 5.061 -10.458 1.00 97.81 159 ASN A C 1
ATOM 1145 O O . ASN A 1 159 ? 4.428 6.063 -11.107 1.00 97.81 159 ASN A O 1
ATOM 1149 N N . SER A 1 160 ? 5.954 4.732 -10.115 1.00 95.94 160 SER A N 1
ATOM 1150 C CA . SER A 1 160 ? 7.145 5.432 -10.606 1.00 95.94 160 SER A CA 1
ATOM 1151 C C . SER A 1 160 ? 7.348 5.171 -12.098 1.00 95.94 160 SER A C 1
ATOM 1153 O O . SER A 1 160 ? 7.091 4.053 -12.561 1.00 95.94 160 SER A O 1
ATOM 1155 N N . GLY A 1 161 ? 7.915 6.133 -12.817 1.00 94.62 161 GLY A N 1
ATOM 1156 C CA . GLY A 1 161 ? 8.101 6.089 -14.261 1.00 94.62 161 GLY A CA 1
ATOM 1157 C C . GLY A 1 161 ? 6.879 6.586 -15.038 1.00 94.62 161 GLY A C 1
ATOM 1158 O O . GLY A 1 161 ? 5.800 6.794 -14.495 1.00 94.62 161 GLY A O 1
ATOM 1159 N N . SER A 1 162 ? 7.054 6.779 -16.347 1.00 92.19 162 SER A N 1
ATOM 1160 C CA . SER A 1 162 ? 6.024 7.385 -17.204 1.00 92.19 162 SER A CA 1
ATOM 1161 C C . SER A 1 162 ? 4.920 6.426 -17.647 1.00 92.19 162 SER A C 1
ATOM 1163 O O . SER A 1 162 ? 3.846 6.873 -18.043 1.00 92.19 162 SER A O 1
ATOM 1165 N N . GLU A 1 163 ? 5.184 5.121 -17.614 1.00 94.31 163 GLU A N 1
ATOM 1166 C CA . GLU A 1 163 ? 4.262 4.093 -18.090 1.00 94.31 163 GLU A CA 1
ATOM 1167 C C . GLU A 1 163 ? 3.601 3.369 -16.920 1.00 94.31 163 GLU A C 1
ATOM 1169 O O . GLU A 1 163 ? 4.234 3.110 -15.894 1.00 94.31 163 GLU A O 1
ATOM 1174 N N . ALA A 1 164 ? 2.340 2.975 -17.100 1.00 95.88 164 ALA A N 1
ATOM 1175 C CA . ALA A 1 164 ? 1.641 2.155 -16.120 1.00 95.88 164 ALA A CA 1
ATOM 1176 C C . ALA A 1 164 ? 2.363 0.810 -15.944 1.00 95.88 164 ALA A C 1
ATOM 1178 O O . ALA A 1 164 ? 2.559 0.068 -16.908 1.00 95.88 164 ALA A O 1
ATOM 1179 N N . ASN A 1 165 ? 2.708 0.454 -14.706 1.00 96.44 165 ASN A N 1
ATOM 1180 C CA . ASN A 1 165 ? 3.430 -0.792 -14.436 1.00 96.44 165 ASN A CA 1
ATOM 1181 C C . ASN A 1 165 ? 2.519 -2.035 -14.370 1.00 96.44 165 ASN A C 1
ATOM 1183 O O . ASN A 1 165 ? 3.002 -3.136 -14.109 1.00 96.44 165 ASN A O 1
ATOM 1187 N N . GLY A 1 166 ? 1.211 -1.879 -14.593 1.00 97.44 166 GLY A N 1
ATOM 1188 C CA . GLY A 1 166 ? 0.240 -2.975 -14.617 1.00 97.44 166 GLY A CA 1
ATOM 1189 C C . GLY A 1 166 ? -0.229 -3.464 -13.243 1.00 97.44 166 GLY A C 1
ATOM 1190 O O . GLY A 1 166 ? -0.922 -4.479 -13.179 1.00 97.44 166 GLY A O 1
ATOM 1191 N N . ALA A 1 167 ? 0.124 -2.777 -12.153 1.00 98.25 167 ALA A N 1
ATOM 1192 C CA . ALA A 1 167 ? -0.434 -3.074 -10.841 1.00 98.25 167 ALA A CA 1
ATOM 1193 C C . ALA A 1 167 ? -1.908 -2.639 -10.733 1.00 98.25 167 ALA A C 1
ATOM 1195 O O . ALA A 1 167 ? -2.328 -1.633 -11.304 1.00 98.25 167 ALA A O 1
ATOM 1196 N N . VAL A 1 168 ? -2.702 -3.396 -9.977 1.00 98.06 168 VAL A N 1
ATOM 1197 C CA . VAL A 1 168 ? -4.136 -3.163 -9.778 1.00 98.06 168 VAL A CA 1
ATOM 1198 C C . VAL A 1 168 ? -4.530 -3.363 -8.319 1.00 98.06 168 VAL A C 1
ATOM 1200 O O . VAL A 1 168 ? -4.137 -4.339 -7.678 1.00 98.06 168 VAL A O 1
ATOM 1203 N N . ALA A 1 169 ? -5.325 -2.432 -7.790 1.00 97.88 169 ALA A N 1
ATOM 1204 C CA . ALA A 1 169 ? -5.910 -2.536 -6.458 1.00 97.88 169 ALA A CA 1
ATOM 1205 C C . ALA A 1 169 ? -7.267 -3.246 -6.505 1.00 97.88 169 ALA A C 1
ATOM 1207 O O . ALA A 1 169 ? -8.031 -3.109 -7.468 1.00 97.88 169 ALA A O 1
ATOM 1208 N N . THR A 1 170 ? -7.588 -3.962 -5.429 1.00 96.62 170 THR A N 1
ATOM 1209 C CA . THR A 1 170 ? -8.863 -4.665 -5.250 1.00 96.62 170 THR A CA 1
ATOM 1210 C C . THR A 1 170 ? -9.478 -4.272 -3.911 1.00 96.62 170 THR A C 1
ATOM 1212 O O . THR A 1 170 ? -8.783 -4.222 -2.900 1.00 96.62 170 THR A O 1
ATOM 1215 N N . ALA A 1 171 ? -10.782 -3.980 -3.907 1.00 96.31 171 ALA A N 1
ATOM 1216 C CA . ALA A 1 171 ? -11.517 -3.757 -2.666 1.00 96.31 171 ALA A CA 1
ATOM 1217 C C . ALA A 1 171 ? -11.587 -5.055 -1.856 1.00 96.31 171 ALA A C 1
ATOM 1219 O O . ALA A 1 171 ? -11.726 -6.141 -2.420 1.00 96.31 171 ALA A O 1
ATOM 1220 N N . SER A 1 172 ? -11.525 -4.942 -0.538 1.00 94.44 172 SER A N 1
ATOM 1221 C CA . SER A 1 172 ? -11.451 -6.092 0.349 1.00 94.44 172 SER A CA 1
ATOM 1222 C C . SER A 1 172 ? -12.183 -5.828 1.652 1.00 94.44 172 SER A C 1
ATOM 1224 O O . SER A 1 172 ? -12.088 -4.746 2.214 1.00 94.44 172 SER A O 1
ATOM 1226 N N . GLU A 1 173 ? -12.819 -6.857 2.196 1.00 94.06 173 GLU A N 1
ATOM 1227 C CA . GLU A 1 173 ? -13.242 -6.882 3.591 1.00 94.06 173 GLU A CA 1
ATOM 1228 C C . GLU A 1 173 ? -12.308 -7.807 4.380 1.00 94.06 173 GLU A C 1
ATOM 1230 O O . GLU A 1 173 ? -11.945 -8.894 3.921 1.00 94.06 173 GLU A O 1
ATOM 1235 N N . VAL A 1 174 ? -11.855 -7.343 5.541 1.00 93.75 174 VAL A N 1
ATOM 1236 C CA . VAL A 1 174 ? -10.884 -8.037 6.388 1.00 93.75 174 VAL A CA 1
ATOM 1237 C C . VAL A 1 174 ? -11.527 -8.305 7.736 1.00 93.75 174 VAL A C 1
ATOM 1239 O O . VAL A 1 174 ? -11.888 -7.374 8.452 1.00 93.75 174 VAL A O 1
ATOM 1242 N N . ALA A 1 175 ? -11.660 -9.573 8.112 1.00 93.06 175 ALA A N 1
ATOM 1243 C CA . ALA A 1 175 ? -12.142 -9.922 9.442 1.00 93.06 175 ALA A CA 1
ATOM 1244 C C . ALA A 1 175 ? -11.086 -9.575 10.504 1.00 93.06 175 ALA A C 1
ATOM 1246 O O . ALA A 1 175 ? -9.925 -9.960 10.376 1.00 93.06 175 ALA A O 1
ATOM 1247 N N . LEU A 1 176 ? -11.494 -8.887 11.573 1.00 93.62 176 LEU A N 1
ATOM 1248 C CA . LEU A 1 176 ? -10.626 -8.493 12.691 1.00 93.62 176 LEU A CA 1
ATOM 1249 C C . LEU A 1 176 ? -10.764 -9.472 13.862 1.00 93.62 176 LEU A C 1
ATOM 1251 O O . LEU A 1 176 ? -11.022 -9.091 15.004 1.00 93.62 176 LEU A O 1
ATOM 1255 N N . ASN A 1 177 ? -10.660 -10.763 13.551 1.00 88.38 177 ASN A N 1
ATOM 1256 C CA . ASN A 1 177 ? -10.917 -11.866 14.480 1.00 88.38 177 ASN A CA 1
ATOM 1257 C C . ASN A 1 177 ? -9.695 -12.783 14.682 1.00 88.38 177 ASN A C 1
ATOM 1259 O O . ASN A 1 177 ? -9.840 -13.908 15.166 1.00 88.38 177 ASN A O 1
ATOM 1263 N N . GLY A 1 178 ? -8.503 -12.332 14.271 1.00 79.19 178 GLY A N 1
ATOM 1264 C CA . GLY A 1 178 ? -7.244 -13.052 14.468 1.00 79.19 178 GLY A CA 1
ATOM 1265 C C . GLY A 1 178 ? -7.135 -14.366 13.692 1.00 79.19 178 GLY A C 1
ATOM 1266 O O . GLY A 1 178 ? -6.158 -15.095 13.864 1.00 79.19 178 GLY A O 1
ATOM 1267 N N . THR A 1 179 ? -8.115 -14.689 12.844 1.00 77.56 179 THR A N 1
ATOM 1268 C CA . THR A 1 179 ? -8.041 -15.859 11.973 1.00 77.56 179 THR A CA 1
ATOM 1269 C C . THR A 1 179 ? -7.014 -15.590 10.885 1.00 77.56 179 THR A C 1
ATOM 1271 O O . THR A 1 179 ? -7.013 -14.529 10.261 1.00 77.56 179 THR A O 1
ATOM 1274 N N . VAL A 1 180 ? -6.153 -16.572 10.619 1.00 64.81 180 VAL A N 1
ATOM 1275 C CA . VAL A 1 180 ? -5.202 -16.515 9.506 1.00 64.81 180 VAL A CA 1
ATOM 1276 C C . VAL A 1 180 ? -5.979 -16.667 8.194 1.00 64.81 180 VAL A C 1
ATOM 1278 O O . VAL A 1 180 ? -6.159 -17.765 7.677 1.00 64.81 180 VAL A O 1
ATOM 1281 N N . GLY A 1 181 ? -6.494 -15.552 7.686 1.00 66.94 181 GLY A N 1
ATOM 1282 C CA . GLY A 1 181 ? -7.124 -15.420 6.378 1.00 66.94 181 GLY A CA 1
ATOM 1283 C C . GLY A 1 181 ? -6.608 -14.147 5.730 1.00 66.94 181 GLY A C 1
ATOM 1284 O O . GLY A 1 181 ? -6.655 -13.089 6.356 1.00 66.94 181 GLY A O 1
ATOM 1285 N N . SER A 1 182 ? -6.058 -14.258 4.518 1.00 83.38 182 SER A N 1
ATOM 1286 C CA . SER A 1 182 ? -5.467 -13.122 3.818 1.00 83.38 182 SER A CA 1
ATOM 1287 C C . SER A 1 182 ? -6.327 -12.685 2.638 1.00 83.38 182 SER A C 1
ATOM 1289 O O . SER A 1 182 ? -6.713 -13.492 1.789 1.00 83.38 182 SER A O 1
ATOM 1291 N N . SER A 1 183 ? -6.620 -11.391 2.582 1.00 90.12 183 SER A N 1
ATOM 1292 C CA . SER A 1 183 ? -7.376 -10.787 1.491 1.00 90.12 183 SER A CA 1
A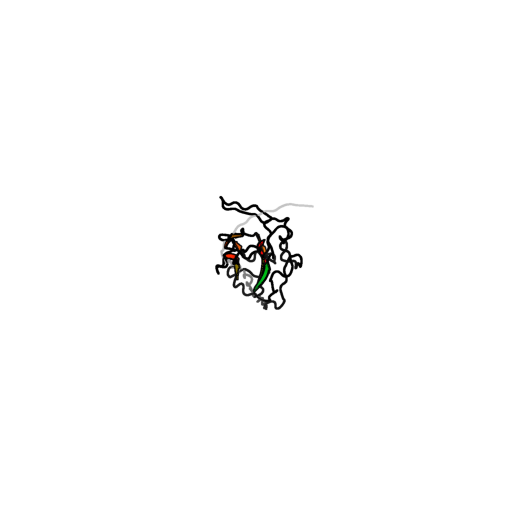TOM 1293 C C . SER A 1 183 ? -6.437 -10.016 0.572 1.00 90.12 183 SER A C 1
ATOM 1295 O O . SER A 1 183 ? -5.545 -9.306 1.032 1.00 90.12 183 SER A O 1
ATOM 1297 N N . ALA A 1 184 ? -6.596 -10.184 -0.739 1.00 94.31 184 ALA A N 1
ATOM 1298 C CA . ALA A 1 184 ? -5.794 -9.467 -1.726 1.00 94.31 184 ALA A CA 1
ATOM 1299 C C . ALA A 1 184 ? -6.217 -7.998 -1.789 1.00 94.31 184 ALA A C 1
ATOM 1301 O O . ALA A 1 184 ? -7.406 -7.721 -1.904 1.00 94.31 184 ALA A O 1
ATOM 1302 N N . VAL A 1 185 ? -5.248 -7.084 -1.762 1.00 96.19 185 VAL A N 1
ATOM 1303 C CA . VAL A 1 185 ? -5.518 -5.633 -1.822 1.00 96.19 185 VAL A CA 1
ATOM 1304 C C . VAL A 1 185 ? -4.822 -4.951 -2.991 1.00 96.19 185 VA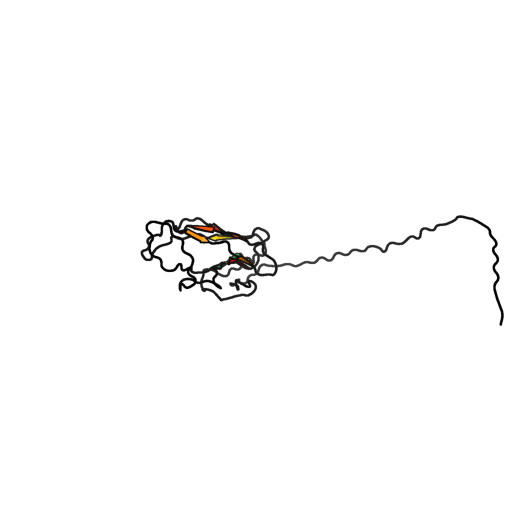L A C 1
ATOM 1306 O O . VAL A 1 185 ? -5.341 -3.978 -3.528 1.00 96.19 185 VAL A O 1
ATOM 1309 N N . LEU A 1 186 ? -3.682 -5.488 -3.430 1.00 97.88 186 LEU A N 1
ATOM 1310 C CA . LEU A 1 186 ? -2.893 -4.950 -4.532 1.00 97.88 186 LEU A CA 1
ATOM 1311 C C . LEU A 1 186 ? -2.112 -6.089 -5.195 1.00 97.88 186 LEU A C 1
ATOM 1313 O O . LEU A 1 186 ? -1.563 -6.949 -4.502 1.00 97.88 186 LEU A O 1
ATOM 1317 N N . ASN A 1 187 ? -2.056 -6.130 -6.521 1.00 97.81 187 ASN A N 1
ATOM 1318 C CA . ASN A 1 187 ? -1.265 -7.124 -7.243 1.00 97.81 187 ASN A CA 1
ATOM 1319 C C . ASN A 1 187 ? -0.743 -6.584 -8.569 1.00 97.81 187 ASN A C 1
ATOM 1321 O O . ASN A 1 187 ? -1.337 -5.687 -9.153 1.00 97.81 187 ASN A O 1
ATOM 1325 N N . ALA A 1 188 ? 0.320 -7.201 -9.066 1.00 98.31 188 ALA A N 1
ATOM 1326 C CA . ALA A 1 188 ? 0.798 -7.049 -10.428 1.00 98.31 188 ALA A CA 1
ATOM 1327 C C . ALA A 1 188 ? 1.020 -8.437 -11.033 1.00 98.31 188 ALA A C 1
ATOM 1329 O O . ALA A 1 188 ? 1.667 -9.293 -10.422 1.00 98.31 188 ALA A O 1
ATOM 1330 N N . ASP A 1 189 ? 0.480 -8.662 -12.227 1.00 98.12 189 ASP A N 1
ATOM 1331 C CA . ASP A 1 189 ? 0.673 -9.918 -12.945 1.00 98.12 189 ASP A CA 1
ATOM 1332 C C . ASP A 1 189 ? 2.083 -10.011 -13.542 1.00 98.12 189 ASP A C 1
ATOM 1334 O O . ASP A 1 189 ? 2.841 -9.038 -13.610 1.00 98.12 189 ASP A O 1
ATOM 1338 N N . LYS A 1 190 ? 2.446 -11.211 -14.002 1.00 97.62 190 LYS A N 1
ATOM 1339 C CA . LYS A 1 190 ? 3.700 -11.424 -14.728 1.00 97.62 190 LYS A CA 1
ATOM 1340 C C . LYS A 1 190 ? 3.781 -10.475 -15.929 1.00 97.62 190 LYS A C 1
ATOM 1342 O O . LYS A 1 190 ? 2.873 -10.430 -16.753 1.00 97.62 190 LYS A O 1
ATOM 1347 N N . GLY A 1 191 ? 4.908 -9.784 -16.054 1.00 95.75 191 GLY A N 1
ATOM 1348 C CA . GLY A 1 191 ? 5.127 -8.724 -17.037 1.00 95.75 191 GLY A CA 1
ATOM 1349 C C . GLY A 1 191 ? 4.980 -7.314 -16.460 1.00 95.75 191 GLY A C 1
ATOM 1350 O O . GLY A 1 191 ? 5.421 -6.376 -17.116 1.00 95.75 191 GLY A O 1
ATOM 1351 N N . GLY A 1 192 ? 4.443 -7.169 -15.244 1.00 95.69 192 GLY A N 1
ATOM 1352 C CA . GLY A 1 192 ? 4.267 -5.888 -14.563 1.00 95.69 192 GLY A CA 1
ATOM 1353 C C . GLY A 1 192 ? 4.867 -5.840 -13.156 1.00 95.69 192 GLY A C 1
ATOM 1354 O O . GLY A 1 192 ? 5.553 -6.760 -12.705 1.00 95.69 192 GLY A O 1
ATOM 1355 N N . GLY A 1 193 ? 4.584 -4.736 -12.467 1.00 95.38 193 GLY A N 1
ATOM 1356 C CA . GLY A 1 193 ? 4.862 -4.532 -11.048 1.00 95.38 193 GLY A CA 1
ATOM 1357 C C . GLY A 1 193 ? 6.228 -3.949 -10.713 1.00 95.38 193 GLY A C 1
ATOM 1358 O O . GLY A 1 193 ? 6.474 -3.712 -9.536 1.00 95.38 193 GLY A O 1
ATOM 1359 N N . SER A 1 194 ? 7.091 -3.710 -11.704 1.00 94.06 194 SER A N 1
ATOM 1360 C CA . SER A 1 194 ? 8.404 -3.091 -11.492 1.00 94.06 194 SER A CA 1
ATOM 1361 C C . SER A 1 194 ? 8.306 -1.635 -11.036 1.00 94.06 194 SER A C 1
ATOM 1363 O O . SER A 1 194 ? 7.344 -0.930 -11.353 1.00 94.06 194 SER A O 1
ATOM 1365 N N . GLY A 1 195 ? 9.343 -1.185 -10.328 1.00 93.88 195 GLY A N 1
ATOM 1366 C CA . GLY A 1 195 ? 9.422 0.155 -9.754 1.00 93.88 195 GLY A CA 1
ATOM 1367 C C . GLY A 1 195 ? 8.686 0.261 -8.421 1.00 93.88 195 GLY A C 1
ATOM 1368 O O . GLY A 1 195 ? 8.475 -0.738 -7.732 1.00 93.88 195 GLY A O 1
ATOM 1369 N N . VAL A 1 196 ? 8.319 1.482 -8.042 1.00 94.81 196 VAL A N 1
ATOM 1370 C CA . VAL A 1 196 ? 7.491 1.751 -6.863 1.00 94.81 196 VAL A CA 1
ATOM 1371 C C . VAL A 1 196 ? 6.034 1.850 -7.293 1.00 94.81 196 VAL A C 1
ATOM 1373 O O . VAL A 1 196 ? 5.704 2.566 -8.233 1.00 94.81 196 VAL A O 1
ATOM 1376 N N . THR A 1 197 ? 5.164 1.119 -6.606 1.00 97.19 197 THR A N 1
ATOM 1377 C CA . THR A 1 197 ? 3.710 1.149 -6.772 1.00 97.19 197 THR A CA 1
ATOM 1378 C C . THR A 1 197 ? 3.086 1.703 -5.511 1.00 97.19 197 THR A C 1
ATOM 1380 O O . THR A 1 197 ? 3.362 1.195 -4.429 1.00 97.19 197 THR A O 1
ATOM 1383 N N . VAL A 1 198 ? 2.200 2.676 -5.659 1.00 96.44 198 VAL A N 1
ATOM 1384 C CA . VAL A 1 198 ? 1.440 3.298 -4.579 1.00 96.44 198 VAL A CA 1
ATOM 1385 C C . VAL A 1 198 ? -0.039 2.988 -4.789 1.00 96.44 198 VAL A C 1
ATOM 1387 O O . VAL A 1 198 ? -0.552 3.134 -5.898 1.00 96.44 198 VAL A O 1
ATOM 1390 N N . SER A 1 199 ? -0.736 2.591 -3.728 1.00 97.00 199 SER A N 1
ATOM 1391 C CA . SER A 1 199 ? -2.200 2.522 -3.696 1.00 97.00 199 SER A CA 1
ATOM 1392 C C . SER A 1 199 ? -2.725 3.427 -2.588 1.00 97.00 199 SER A C 1
ATOM 1394 O O . SER A 1 199 ? -2.277 3.302 -1.448 1.00 97.00 199 SER A O 1
ATOM 1396 N N . ARG A 1 200 ? -3.672 4.311 -2.923 1.00 93.25 200 ARG A N 1
ATOM 1397 C CA . ARG A 1 200 ? -4.186 5.370 -2.037 1.00 93.25 200 ARG A CA 1
ATOM 1398 C C . ARG A 1 200 ? -5.687 5.627 -2.162 1.00 93.25 200 ARG A C 1
ATOM 1400 O O . ARG A 1 200 ? -6.249 5.346 -3.241 1.00 93.25 200 ARG A O 1
#

InterPro domains:
  IPR027994 WxL domain [PF13731] (28-199)

pLDDT: mean 82.99, std 17.74, range [32.19, 98.31]

Foldseek 3Di:
DDDDDDDDDDDDDDDDDDPDPPPPPDDPDDDDDDDDDDDDQFFPDFDAAAQLVAQQHHDPPWPPPQPWDRDRAKTWRDWHRFFAQDDDDDDPPDDDDTDGDCPDPRGIARVPHTKTKIAGRRPQLQKDWDWDAAAFDADPVRHGPPPDKDWAQWFDKDFPDDDAQQKGADTDIYDNHRDPDIDTGMIHHRSGDHHMMMTD

Radius of gyration: 36.25 Å; chains: 1; bounding box: 53×60×128 Å

Sequence (200 aa):
MKSMLGHLLMAGTLLLAGSTPIVANAAENRSGNTDIKAEFTKSTSTVTPVDPSNPDVPSTDGDGDNGAAAGGDLSLIFVSKSLGYGTHELDVLNDQQYKVDPTSSYTLLWQDKMVVEVSDVRGTNAGWKLTVTGSNLTGTDGTAAKGATLSLPKGDVVNSGSEANGAVATASEVALNGTVGSSAVLNADKGGGSGVTVSR